Protein AF-A0A915YHQ6-F1 (afdb_monomer)

Solvent-accessible surface area (backbone atoms only — not comparable to full-atom values): 16033 Å² total; per-residue (Å²): 130,88,78,79,66,68,77,63,93,75,60,50,72,67,58,51,57,59,44,41,60,53,47,46,66,70,40,50,55,51,47,54,51,52,52,53,50,41,55,52,29,48,51,43,19,27,71,27,42,94,54,55,72,66,53,37,52,51,30,32,51,55,34,8,55,40,40,34,24,29,47,32,51,22,56,42,17,57,63,47,23,36,26,73,47,63,64,59,11,52,53,50,12,44,56,26,15,49,76,55,55,40,32,44,58,51,51,36,36,47,49,55,38,25,67,72,27,59,55,33,78,29,61,8,58,87,49,18,57,42,59,35,60,52,84,60,54,74,73,34,48,70,47,33,56,46,41,43,56,6,50,60,62,49,50,52,35,48,47,52,27,52,43,22,40,67,52,44,52,66,70,52,31,62,51,51,41,60,67,59,54,82,83,51,38,65,57,21,17,52,45,12,38,54,43,49,52,56,50,50,51,49,48,51,38,20,76,76,75,39,59,36,46,49,32,42,57,55,19,49,43,48,7,29,20,53,36,39,53,65,55,51,64,40,45,66,89,47,52,67,56,84,56,62,40,52,28,26,34,36,42,55,67,54,73,65,53,32,60,50,33,46,35,48,47,42,34,23,52,36,66,44,41,64,63,41,19,48,91,36,35,68,60,47,48,63,61,48,49,84,68,57,66,50,84,57,77,32,68,69,61,52,54,50,49,50,50,46,44,38,72,73,46,77,84,124

Structure (mmCIF, N/CA/C/O backbone):
data_AF-A0A915YHQ6-F1
#
_entry.id   AF-A0A915YHQ6-F1
#
loop_
_atom_site.group_PDB
_atom_site.id
_atom_site.type_symbol
_atom_site.label_atom_id
_atom_site.label_alt_id
_atom_site.label_comp_id
_atom_site.label_asym_id
_atom_site.label_entity_id
_atom_site.label_seq_id
_atom_site.pdbx_PDB_ins_code
_atom_site.Cartn_x
_atom_site.Cartn_y
_atom_site.Cartn_z
_atom_site.occupancy
_atom_site.B_iso_or_equiv
_atom_site.auth_seq_id
_atom_site.auth_comp_id
_atom_site.auth_asym_id
_atom_site.auth_atom_id
_atom_site.pdbx_PDB_model_num
ATOM 1 N N . MET A 1 1 ? -10.842 -16.330 20.990 1.00 37.00 1 MET A N 1
ATOM 2 C CA . MET A 1 1 ? -10.434 -15.083 21.662 1.00 37.00 1 MET A CA 1
ATOM 3 C C . MET A 1 1 ? -11.304 -13.988 21.097 1.00 37.00 1 MET A C 1
ATOM 5 O O . MET A 1 1 ? -11.252 -13.767 19.893 1.00 37.00 1 MET A O 1
ATOM 9 N N . ASP A 1 2 ? -12.152 -13.400 21.933 1.00 33.44 2 ASP A N 1
ATOM 10 C CA . ASP A 1 2 ? -12.992 -12.266 21.561 1.00 33.44 2 ASP A CA 1
ATOM 11 C C . ASP A 1 2 ? -12.091 -11.070 21.250 1.00 33.44 2 ASP A C 1
ATOM 13 O O . ASP A 1 2 ? -11.599 -10.390 22.148 1.00 33.44 2 ASP A O 1
ATOM 17 N N . THR A 1 3 ? -11.813 -10.834 19.968 1.00 52.09 3 THR A N 1
ATOM 18 C CA . THR A 1 3 ? -11.217 -9.573 19.527 1.00 52.09 3 THR A CA 1
ATOM 19 C C . THR A 1 3 ? -12.28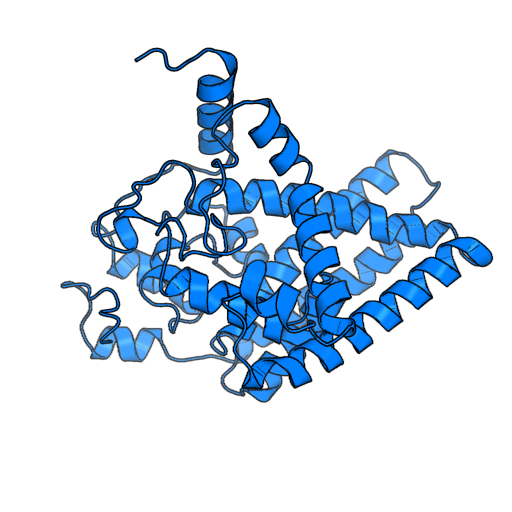0 -8.503 19.721 1.00 52.09 3 THR A C 1
ATOM 21 O O . THR A 1 3 ? -13.158 -8.328 18.873 1.00 52.09 3 THR A O 1
ATOM 24 N N . ASN A 1 4 ? -12.258 -7.843 20.876 1.00 59.12 4 ASN A N 1
ATOM 25 C CA . ASN A 1 4 ? -13.130 -6.713 21.149 1.00 59.12 4 ASN A CA 1
ATOM 26 C C . ASN A 1 4 ? -12.707 -5.553 20.243 1.00 59.12 4 ASN A C 1
ATOM 28 O O . ASN A 1 4 ? -11.841 -4.758 20.596 1.00 59.12 4 ASN A O 1
ATOM 32 N N . PHE A 1 5 ? -13.312 -5.486 19.055 1.00 74.38 5 PHE A N 1
ATOM 33 C CA . PHE A 1 5 ? -13.254 -4.304 18.204 1.00 74.38 5 PHE A CA 1
ATOM 34 C C . PHE A 1 5 ? -13.707 -3.077 18.994 1.00 74.38 5 PHE A C 1
ATOM 36 O O . PHE A 1 5 ? -14.521 -3.183 19.920 1.00 74.38 5 PHE A O 1
ATOM 43 N N . TYR A 1 6 ? -13.181 -1.916 18.612 1.00 88.69 6 TYR A N 1
ATOM 44 C CA . TYR A 1 6 ? -13.555 -0.655 19.228 1.00 88.69 6 TYR A CA 1
ATOM 45 C C . TYR A 1 6 ? -15.069 -0.442 19.153 1.00 88.69 6 TYR A C 1
ATOM 47 O O . TYR A 1 6 ? -15.697 -0.677 18.120 1.00 88.69 6 TYR A O 1
ATOM 55 N N . LYS A 1 7 ? -15.657 -0.013 20.270 1.00 91.25 7 LYS A N 1
ATOM 56 C CA . LYS A 1 7 ? -17.077 0.318 20.373 1.00 91.25 7 LYS A CA 1
ATOM 57 C C . LYS A 1 7 ? -17.189 1.764 20.818 1.00 91.25 7 LYS A C 1
ATOM 59 O O . LYS A 1 7 ? -16.935 2.074 21.979 1.00 91.25 7 LYS A O 1
ATOM 64 N N . SER A 1 8 ? -17.559 2.621 19.879 1.00 92.38 8 SER A N 1
ATOM 65 C CA . SER A 1 8 ? -17.840 4.026 20.149 1.00 92.38 8 SER A CA 1
ATOM 66 C C . SER A 1 8 ? -19.118 4.134 20.986 1.00 92.38 8 SER A C 1
ATOM 68 O O . SER A 1 8 ? -20.114 3.485 20.654 1.00 92.38 8 SER A O 1
ATOM 70 N N . PRO A 1 9 ? -19.130 4.956 22.047 1.00 91.44 9 PRO A N 1
ATOM 71 C CA . PRO A 1 9 ? -20.353 5.296 22.764 1.00 91.44 9 PRO A CA 1
ATOM 72 C C . PRO A 1 9 ? -21.273 6.241 21.969 1.00 91.44 9 PRO A C 1
ATOM 74 O O . PRO A 1 9 ? -22.440 6.377 22.329 1.00 91.44 9 PRO A O 1
ATOM 77 N N . GLN A 1 10 ? -20.778 6.895 20.910 1.00 89.19 10 GLN A N 1
ATOM 78 C CA . GLN A 1 10 ? -21.535 7.850 20.089 1.00 89.19 10 GLN A CA 1
ATOM 79 C C . GLN A 1 10 ? -22.240 7.192 18.894 1.00 89.19 10 GLN A C 1
ATOM 81 O O . GLN A 1 10 ? -23.205 7.744 18.363 1.00 89.19 10 GLN A O 1
ATOM 86 N N . LEU A 1 11 ? -21.790 6.008 18.470 1.00 93.19 11 LEU A N 1
ATOM 87 C CA . LEU A 1 11 ? -22.350 5.294 17.326 1.00 93.19 11 LEU A CA 1
ATOM 88 C C . LEU A 1 11 ? -23.406 4.272 17.744 1.00 93.19 11 LEU A C 1
ATOM 90 O O . LEU A 1 11 ? -23.116 3.237 18.342 1.00 93.19 11 LEU A O 1
ATOM 94 N N . THR A 1 12 ? -24.645 4.509 17.323 1.00 93.25 12 THR A N 1
ATOM 95 C CA . THR A 1 12 ? -25.703 3.499 17.412 1.00 93.25 12 THR A CA 1
ATOM 96 C C . THR A 1 12 ? -25.480 2.370 16.400 1.00 93.25 12 THR A C 1
ATOM 98 O O . THR A 1 12 ? -24.875 2.548 15.336 1.00 93.25 12 THR A O 1
ATOM 101 N N . HIS A 1 13 ? -26.053 1.197 16.682 1.00 90.31 13 HIS A N 1
ATOM 102 C CA . HIS A 1 13 ? -26.059 0.076 15.737 1.00 90.31 13 HIS A CA 1
ATOM 103 C C . HIS A 1 13 ? -26.687 0.438 14.379 1.00 90.31 13 HIS A C 1
ATOM 105 O O . HIS A 1 13 ? -26.231 -0.050 13.344 1.00 90.31 13 HIS A O 1
ATOM 111 N N . GLU A 1 14 ? -27.703 1.305 14.360 1.00 93.75 14 GLU A N 1
ATOM 112 C CA . GLU A 1 14 ? -28.363 1.751 13.129 1.00 93.75 14 GLU A CA 1
ATOM 113 C C . GLU A 1 14 ? -27.454 2.648 12.274 1.00 93.75 14 GLU A C 1
ATOM 115 O O . GLU A 1 14 ? -27.341 2.444 11.058 1.00 93.75 14 GLU A O 1
ATOM 120 N N . GLN A 1 15 ? -26.746 3.593 12.903 1.00 94.00 15 GLN A N 1
ATOM 121 C CA . GLN A 1 15 ? -25.754 4.428 12.219 1.00 94.00 15 GLN A CA 1
ATOM 122 C C . GLN A 1 15 ? -24.635 3.567 11.626 1.00 94.00 15 GLN A C 1
ATOM 124 O O . GLN A 1 15 ? -24.335 3.690 10.438 1.00 94.00 15 GLN A O 1
ATOM 129 N N . LEU A 1 16 ? -24.079 2.631 12.402 1.00 93.69 16 LEU A N 1
ATOM 130 C CA . LEU A 1 16 ? -23.019 1.739 11.925 1.00 93.69 16 LEU A CA 1
ATOM 131 C C . LEU A 1 16 ? -23.496 0.824 10.780 1.00 93.69 16 LEU A C 1
ATOM 133 O O . LEU A 1 16 ? -22.797 0.643 9.780 1.00 93.69 16 LEU A O 1
ATOM 137 N N . SER A 1 17 ? -24.717 0.292 10.873 1.00 93.88 17 SER A N 1
ATOM 138 C CA . SER A 1 17 ? -25.351 -0.481 9.794 1.00 93.88 17 SER A CA 1
ATOM 139 C C . SER A 1 17 ? -25.492 0.341 8.508 1.00 93.88 17 SER A C 1
ATOM 141 O O . SER A 1 17 ? -25.293 -0.162 7.403 1.00 93.88 17 SER A O 1
ATOM 143 N N . THR A 1 18 ? -25.779 1.639 8.626 1.00 96.25 18 THR A N 1
ATOM 144 C CA . THR A 1 18 ? -25.839 2.541 7.471 1.00 96.25 18 THR A CA 1
ATOM 145 C C . THR A 1 18 ? -24.456 2.825 6.886 1.00 96.25 18 THR A C 1
ATOM 147 O O . THR A 1 18 ? -24.303 2.762 5.664 1.00 96.25 18 THR A O 1
ATOM 150 N N . LEU A 1 19 ? -23.453 3.079 7.730 1.00 96.75 19 LEU A N 1
ATOM 151 C CA . LEU A 1 19 ? -22.079 3.370 7.307 1.00 96.75 19 LEU A CA 1
ATOM 152 C C . LEU A 1 19 ? -21.421 2.185 6.590 1.00 96.75 19 LEU A C 1
ATOM 154 O O . LEU A 1 19 ? -20.689 2.386 5.629 1.00 96.75 19 LEU A O 1
ATOM 158 N N . THR A 1 20 ? -21.740 0.950 6.977 1.00 96.25 20 THR A N 1
ATOM 159 C CA . THR A 1 20 ? -21.189 -0.277 6.364 1.00 96.25 20 THR A CA 1
ATOM 160 C C . THR A 1 20 ? -21.824 -0.651 5.012 1.00 96.25 20 THR A C 1
ATOM 162 O O . THR A 1 20 ? -21.414 -1.623 4.367 1.00 96.25 20 THR A O 1
ATOM 165 N N . LYS A 1 21 ? -22.808 0.117 4.515 1.00 95.50 21 LYS A N 1
ATOM 166 C CA . LYS A 1 21 ? -23.453 -0.141 3.213 1.00 95.50 21 LYS A CA 1
ATOM 167 C C . LYS A 1 21 ? -22.500 0.125 2.045 1.00 95.50 21 LYS A C 1
ATOM 169 O O . LYS A 1 21 ? -22.253 1.267 1.661 1.00 95.50 21 LYS A O 1
ATOM 174 N N . LYS A 1 22 ? -22.075 -0.953 1.385 1.00 94.94 22 LYS A N 1
ATOM 175 C CA . LYS A 1 22 ? -21.203 -0.927 0.197 1.00 94.94 22 LYS A CA 1
ATOM 176 C C . LYS A 1 22 ? -21.915 -0.360 -1.035 1.00 94.94 22 LYS A C 1
ATOM 178 O O . LYS A 1 22 ? -23.079 -0.687 -1.303 1.00 94.94 22 LYS A O 1
ATOM 183 N N . ARG A 1 23 ? -21.205 0.427 -1.849 1.00 92.56 23 ARG A N 1
ATOM 184 C CA . ARG A 1 23 ? -21.702 0.985 -3.121 1.00 92.56 23 ARG A CA 1
ATOM 185 C C . ARG A 1 23 ? -20.713 0.712 -4.254 1.00 92.56 23 ARG A C 1
ATOM 187 O O . ARG A 1 23 ? -19.562 1.109 -4.173 1.00 92.56 23 ARG A O 1
ATOM 194 N N . ASN A 1 24 ? -21.187 0.111 -5.349 1.00 93.31 24 ASN A N 1
ATOM 195 C CA . ASN A 1 24 ? -20.324 -0.217 -6.492 1.00 93.31 24 ASN A CA 1
ATOM 196 C C . ASN A 1 24 ? -19.837 1.028 -7.245 1.00 93.31 24 ASN A C 1
ATOM 198 O O . ASN A 1 24 ? -18.679 1.075 -7.636 1.00 93.31 24 ASN A O 1
ATOM 202 N N . ASN A 1 25 ? -20.700 2.028 -7.456 1.00 94.12 25 ASN A N 1
ATOM 203 C CA . ASN A 1 25 ? -20.398 3.136 -8.372 1.00 94.12 25 ASN A CA 1
ATOM 204 C C . ASN A 1 25 ? -19.159 3.955 -7.958 1.00 94.12 25 ASN A C 1
ATOM 206 O O . ASN A 1 25 ? -18.313 4.179 -8.824 1.00 94.12 25 ASN A O 1
ATOM 210 N N . PRO A 1 26 ? -18.987 4.363 -6.678 1.00 94.12 26 PRO A N 1
ATOM 211 C CA . PRO A 1 26 ? -17.786 5.087 -6.262 1.00 94.12 26 PRO A CA 1
ATOM 212 C C . PRO A 1 26 ? -16.502 4.286 -6.496 1.00 94.12 26 PRO A C 1
ATOM 214 O O . PRO A 1 26 ? -15.525 4.841 -6.993 1.00 94.12 26 PRO A O 1
ATOM 217 N N . ALA A 1 27 ? -16.511 2.990 -6.166 1.00 95.06 27 ALA A N 1
ATOM 218 C CA . ALA A 1 27 ? -15.353 2.120 -6.338 1.00 95.06 27 ALA A CA 1
ATOM 219 C C . ALA A 1 27 ? -15.050 1.863 -7.819 1.00 95.06 27 ALA A C 1
ATOM 221 O O . ALA A 1 27 ? -13.906 1.986 -8.239 1.00 95.06 27 ALA A O 1
ATOM 222 N N . LEU A 1 28 ? -16.074 1.572 -8.626 1.00 95.88 28 LEU A N 1
ATOM 223 C CA . LEU A 1 28 ? -15.919 1.269 -10.048 1.00 95.88 28 LEU A CA 1
ATOM 224 C C . LEU A 1 28 ? -15.345 2.460 -10.816 1.00 95.88 28 LEU A C 1
ATOM 226 O O . LEU A 1 28 ? -14.382 2.301 -11.558 1.00 95.88 28 LEU A O 1
ATOM 230 N N . PHE A 1 29 ? -15.900 3.656 -10.604 1.00 95.62 29 PHE A N 1
ATOM 231 C CA . PHE A 1 29 ? -15.430 4.871 -11.267 1.00 95.62 29 PHE A CA 1
ATOM 232 C C . PHE A 1 29 ? -13.979 5.195 -10.894 1.00 95.62 29 PHE A C 1
ATOM 234 O O . PHE A 1 29 ? -13.154 5.426 -11.778 1.00 95.62 29 PHE A O 1
ATOM 241 N N . ARG A 1 30 ? -13.644 5.154 -9.593 1.00 96.00 30 ARG A N 1
ATOM 242 C CA . ARG A 1 30 ? -12.269 5.396 -9.129 1.00 96.00 30 ARG A CA 1
ATOM 243 C C . ARG A 1 30 ? -11.300 4.352 -9.668 1.00 96.00 30 ARG A C 1
ATOM 245 O O . ARG A 1 30 ? -10.241 4.731 -10.149 1.00 96.00 30 ARG A O 1
ATOM 252 N N . PHE A 1 31 ? -11.667 3.071 -9.631 1.00 97.69 31 PHE A N 1
ATOM 253 C CA . PHE A 1 31 ? -10.830 1.984 -10.131 1.00 97.69 31 PHE A CA 1
ATOM 254 C C . PHE A 1 31 ? -10.570 2.102 -11.636 1.00 97.69 31 PHE A C 1
ATOM 256 O O . PHE A 1 31 ? -9.414 2.059 -12.043 1.00 97.69 31 PHE A O 1
ATOM 263 N N . ILE A 1 32 ? -11.605 2.302 -12.462 1.00 97.88 32 ILE A N 1
ATOM 264 C CA . ILE A 1 32 ? -11.444 2.404 -13.922 1.00 97.88 32 ILE A CA 1
ATOM 265 C C . ILE A 1 32 ? -10.540 3.582 -14.286 1.00 97.88 32 ILE A C 1
ATOM 267 O O . ILE A 1 32 ? -9.629 3.418 -15.097 1.00 97.88 32 ILE A O 1
ATOM 271 N N . ILE A 1 33 ? -10.756 4.753 -13.680 1.00 98.19 33 ILE A N 1
ATOM 272 C CA . ILE A 1 33 ? -9.925 5.934 -13.943 1.00 98.19 33 ILE A CA 1
ATOM 273 C C . ILE A 1 33 ? -8.492 5.692 -13.487 1.00 98.19 33 ILE A C 1
ATOM 275 O O . ILE A 1 33 ? -7.572 5.886 -14.275 1.00 98.19 33 ILE A O 1
ATOM 279 N N . LEU A 1 34 ? -8.301 5.234 -12.248 1.00 98.38 34 LEU A N 1
ATOM 280 C CA . LEU A 1 34 ? -6.980 4.943 -11.699 1.00 98.38 34 LEU A CA 1
ATOM 281 C C . LEU A 1 34 ? -6.220 3.955 -12.583 1.00 98.38 34 LEU A C 1
ATOM 283 O O . LEU A 1 34 ? -5.087 4.226 -12.966 1.00 98.38 34 LEU A O 1
ATOM 287 N N . TYR A 1 35 ? -6.842 2.832 -12.934 1.00 98.38 35 TYR A N 1
ATOM 288 C CA . TYR A 1 35 ? -6.174 1.785 -13.693 1.00 98.38 35 TYR A CA 1
ATOM 289 C C . TYR A 1 35 ? -5.882 2.225 -15.132 1.00 98.38 35 TYR A C 1
ATOM 291 O O . TYR A 1 35 ? -4.799 1.961 -15.645 1.00 98.38 35 TYR A O 1
ATOM 299 N N . SER A 1 36 ? -6.791 2.974 -15.764 1.00 98.56 36 SER A N 1
ATOM 300 C CA . SER A 1 36 ? -6.559 3.538 -17.103 1.00 98.56 36 SER A CA 1
ATOM 301 C C . SER A 1 36 ? -5.417 4.557 -17.100 1.00 98.56 36 SER A C 1
ATOM 303 O O . SER A 1 36 ? -4.549 4.515 -17.970 1.00 98.56 36 SER A O 1
ATOM 305 N N . LEU A 1 37 ? -5.382 5.446 -16.100 1.00 98.62 37 LEU A N 1
ATOM 306 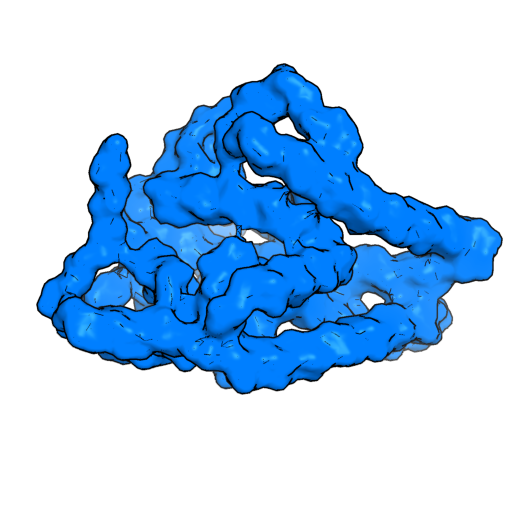C CA . LEU A 1 37 ? -4.291 6.403 -15.922 1.00 98.62 37 LEU A CA 1
ATOM 307 C C . LEU A 1 37 ? -2.973 5.698 -15.619 1.00 98.62 37 LEU A C 1
ATOM 309 O O . LEU A 1 37 ? -1.946 6.113 -16.141 1.00 98.62 37 LEU A O 1
ATOM 313 N N . PHE A 1 38 ? -2.995 4.630 -14.819 1.00 98.75 38 PHE A N 1
ATOM 314 C CA . PHE A 1 38 ? -1.818 3.813 -14.542 1.00 98.75 38 PHE A CA 1
ATOM 315 C C . PHE A 1 38 ? -1.252 3.220 -15.831 1.00 98.75 38 PHE A C 1
ATOM 317 O O . PHE A 1 38 ? -0.076 3.430 -16.101 1.00 98.75 38 PHE A O 1
ATOM 324 N N . LEU A 1 39 ? -2.077 2.576 -16.662 1.00 98.62 39 LEU A N 1
ATOM 325 C CA . LEU A 1 39 ? -1.627 2.013 -17.939 1.00 98.62 39 LEU A CA 1
ATOM 326 C C . LEU A 1 39 ? -1.065 3.095 -18.875 1.00 98.62 39 LEU A C 1
ATOM 328 O O . LEU A 1 39 ? 0.001 2.913 -19.464 1.00 98.62 39 LEU A O 1
ATOM 332 N N . ALA A 1 40 ? -1.736 4.246 -18.976 1.00 98.69 40 ALA A N 1
ATOM 333 C CA . ALA A 1 40 ? -1.249 5.373 -19.771 1.00 98.69 40 ALA A CA 1
ATOM 334 C C . ALA A 1 40 ? 0.081 5.929 -19.230 1.00 98.69 40 ALA A C 1
ATOM 336 O O . ALA A 1 40 ? 1.002 6.201 -19.999 1.00 98.69 40 ALA A O 1
ATOM 337 N N . ALA A 1 41 ? 0.215 6.051 -17.909 1.00 98.69 41 ALA A N 1
ATOM 338 C CA . ALA A 1 41 ? 1.437 6.502 -17.260 1.00 98.69 41 ALA A CA 1
ATOM 339 C C . ALA A 1 41 ? 2.570 5.473 -17.382 1.00 98.69 41 ALA A C 1
ATOM 341 O O . ALA A 1 41 ? 3.713 5.887 -17.545 1.00 98.69 41 ALA A O 1
ATOM 342 N N . SER A 1 42 ? 2.277 4.163 -17.380 1.00 98.62 42 SER A N 1
ATOM 343 C CA . SER A 1 42 ? 3.253 3.102 -17.677 1.00 98.62 42 SER A CA 1
ATOM 344 C C . SER A 1 42 ? 3.865 3.304 -19.059 1.00 98.62 42 SER A C 1
ATOM 346 O O . SER A 1 42 ? 5.082 3.267 -19.209 1.00 98.62 42 SER A O 1
ATOM 348 N N . VAL A 1 43 ? 3.033 3.574 -20.069 1.00 98.38 43 VAL A N 1
ATOM 349 C CA . VAL A 1 43 ? 3.519 3.914 -21.413 1.00 98.38 43 VAL A CA 1
ATOM 350 C C . VAL A 1 43 ? 4.301 5.231 -21.378 1.00 98.38 43 VAL A C 1
ATOM 352 O O . VAL A 1 43 ? 5.378 5.314 -21.958 1.00 98.38 43 VAL A O 1
ATOM 355 N N . GLY A 1 44 ? 3.815 6.237 -20.648 1.00 98.44 44 GLY A N 1
ATOM 356 C CA . GLY A 1 44 ? 4.475 7.536 -20.497 1.00 98.44 44 GLY A CA 1
ATOM 357 C C . GLY A 1 44 ? 5.901 7.449 -19.943 1.00 98.44 44 GLY A C 1
ATOM 358 O O . GLY A 1 44 ? 6.817 8.032 -20.525 1.00 98.44 44 GLY A O 1
ATOM 359 N N . VAL A 1 45 ? 6.123 6.690 -18.864 1.00 98.62 45 VAL A N 1
ATOM 360 C CA . VAL A 1 45 ? 7.468 6.523 -18.285 1.00 98.62 45 VAL A CA 1
ATOM 361 C C . VAL A 1 45 ? 8.412 5.769 -19.218 1.00 98.62 45 VAL A C 1
ATOM 363 O O . VAL A 1 45 ? 9.590 6.106 -19.265 1.00 98.62 45 VAL A O 1
ATOM 366 N N . ILE A 1 46 ? 7.900 4.822 -20.013 1.00 98.19 46 ILE A N 1
ATOM 367 C CA . ILE A 1 46 ? 8.682 4.108 -21.032 1.00 98.19 46 ILE A CA 1
ATOM 368 C C . ILE A 1 46 ? 9.043 5.047 -22.192 1.00 98.19 46 ILE A C 1
ATOM 370 O O . ILE A 1 46 ? 10.200 5.123 -22.590 1.00 98.19 46 ILE A O 1
ATOM 374 N N . LEU A 1 47 ? 8.083 5.802 -22.732 1.00 97.75 47 LEU A N 1
ATOM 375 C CA . LEU A 1 47 ? 8.325 6.701 -23.868 1.00 97.75 47 LEU A CA 1
ATOM 376 C C . LEU A 1 47 ? 9.228 7.885 -23.512 1.00 97.75 47 LEU A C 1
ATOM 378 O O . LEU A 1 47 ? 9.999 8.344 -24.348 1.00 97.75 47 LEU A O 1
ATOM 382 N N . SER A 1 48 ? 9.141 8.380 -22.278 1.00 97.69 48 SER A N 1
ATOM 383 C CA . SER A 1 48 ? 9.997 9.469 -21.793 1.00 97.69 48 SER A CA 1
ATOM 384 C C . SER A 1 48 ? 11.425 9.028 -21.454 1.00 97.69 48 SER A C 1
ATOM 386 O O . SER A 1 48 ? 12.287 9.883 -21.241 1.00 97.69 48 SER A O 1
ATOM 388 N N . TRP A 1 49 ? 11.685 7.718 -21.368 1.00 96.81 49 TRP A N 1
ATOM 389 C CA . TRP A 1 49 ? 12.977 7.194 -20.940 1.00 96.81 49 TRP A CA 1
ATOM 390 C C . TRP A 1 49 ? 14.073 7.552 -21.949 1.00 96.81 49 TRP A C 1
ATOM 392 O O . TRP A 1 49 ? 13.948 7.274 -23.139 1.00 96.81 49 TRP A O 1
ATOM 402 N N . GLY A 1 50 ? 15.141 8.202 -21.476 1.00 93.06 50 GLY A N 1
ATOM 403 C CA . GLY A 1 50 ? 16.188 8.773 -22.337 1.00 93.06 50 GLY A CA 1
ATOM 404 C C . GLY A 1 50 ? 15.834 10.127 -22.972 1.00 93.06 50 GLY A C 1
ATOM 405 O O . GLY A 1 50 ? 16.632 10.667 -23.734 1.00 93.06 50 GLY A O 1
ATOM 406 N N . GLY A 1 51 ? 14.659 10.685 -22.662 1.00 94.69 51 GLY A N 1
ATOM 407 C CA . GLY A 1 51 ? 14.242 12.027 -23.064 1.00 94.69 51 GLY A CA 1
ATOM 408 C C . GLY A 1 51 ? 14.820 13.139 -22.180 1.00 94.69 51 GLY A C 1
ATOM 409 O O . GLY A 1 51 ? 15.811 12.963 -21.471 1.00 94.69 51 GLY A O 1
ATOM 410 N N . SER A 1 52 ? 14.188 14.317 -22.204 1.00 97.00 52 SER A N 1
ATOM 411 C CA . SER A 1 52 ? 14.612 15.440 -21.360 1.00 97.00 52 SER A CA 1
ATOM 412 C C . SER A 1 52 ? 14.398 15.144 -19.872 1.00 97.00 52 SER A C 1
ATOM 414 O O . SER A 1 52 ? 13.439 14.470 -19.485 1.00 97.00 52 SER A O 1
ATOM 416 N N . TRP A 1 53 ? 15.254 15.710 -19.016 1.00 96.62 53 TRP A N 1
ATOM 417 C CA . TRP A 1 53 ? 15.154 15.534 -17.562 1.00 96.62 53 TRP A CA 1
ATOM 418 C C . TRP A 1 53 ? 13.773 15.939 -17.019 1.00 96.62 53 TRP A C 1
ATOM 420 O O . TRP A 1 53 ? 13.248 15.287 -16.119 1.00 96.62 53 TRP A O 1
ATOM 430 N N . LEU A 1 54 ? 13.154 16.974 -17.600 1.00 97.44 54 LEU A N 1
ATOM 431 C CA . LEU A 1 54 ? 11.836 17.456 -17.194 1.00 97.44 54 LEU A CA 1
ATOM 432 C C . LEU A 1 54 ? 10.723 16.469 -17.578 1.00 97.44 54 LEU A C 1
ATOM 434 O O . LEU A 1 54 ? 9.820 16.229 -16.779 1.00 97.44 54 LEU A O 1
ATOM 438 N N . ALA A 1 55 ? 10.798 15.859 -18.767 1.00 97.19 55 ALA A N 1
ATOM 439 C CA . ALA A 1 55 ? 9.837 14.840 -19.194 1.00 97.19 55 ALA A CA 1
ATOM 440 C C . ALA A 1 55 ? 9.914 13.584 -18.310 1.00 97.19 55 ALA A C 1
ATOM 442 O O . ALA A 1 55 ? 8.881 13.034 -17.919 1.00 97.19 55 ALA A O 1
ATOM 443 N N . ILE A 1 56 ? 11.130 13.168 -17.943 1.00 97.69 56 ILE A N 1
ATOM 444 C CA . ILE A 1 56 ? 11.350 12.071 -16.995 1.00 97.69 56 ILE A CA 1
ATOM 445 C C . ILE A 1 56 ? 10.778 12.452 -15.624 1.00 97.69 56 ILE A C 1
ATOM 447 O O . ILE A 1 56 ? 9.974 11.709 -15.079 1.00 97.69 56 ILE A O 1
ATOM 451 N N . LEU A 1 57 ? 11.103 13.629 -15.082 1.00 97.62 57 LEU A N 1
ATOM 452 C CA . LEU A 1 57 ? 10.618 14.048 -13.763 1.00 97.62 57 LEU A CA 1
ATOM 453 C C . LEU A 1 57 ? 9.083 14.047 -13.666 1.00 97.62 57 LEU A C 1
ATOM 455 O O . LEU A 1 57 ? 8.528 13.507 -12.706 1.00 97.62 57 LEU A O 1
ATOM 459 N N . ILE A 1 58 ? 8.402 14.632 -14.657 1.00 98.19 58 ILE A N 1
ATOM 460 C CA . ILE A 1 58 ? 6.935 14.728 -14.688 1.00 98.19 58 ILE A CA 1
ATOM 461 C C . ILE A 1 58 ? 6.305 13.339 -14.813 1.00 98.19 58 ILE A C 1
ATOM 463 O O . ILE A 1 58 ? 5.413 13.002 -14.032 1.00 98.19 58 ILE A O 1
ATOM 467 N N . SER A 1 59 ? 6.768 12.524 -15.766 1.00 98.38 59 SER A N 1
ATOM 468 C CA . SER A 1 59 ? 6.210 11.184 -15.985 1.00 98.38 59 SER A CA 1
ATOM 469 C C . SER A 1 59 ? 6.426 10.270 -14.778 1.00 98.38 59 SER A C 1
ATOM 471 O O . SER A 1 59 ? 5.484 9.607 -14.350 1.00 98.38 59 SER A O 1
ATOM 473 N N . GLN A 1 60 ? 7.621 10.285 -14.180 1.00 98.50 60 GLN A N 1
ATOM 474 C CA . GLN A 1 60 ? 7.978 9.464 -13.022 1.00 98.50 60 GLN A CA 1
ATOM 475 C C . GLN A 1 60 ? 7.203 9.876 -11.770 1.00 98.50 60 GLN A C 1
ATOM 477 O O . GLN A 1 60 ? 6.706 9.019 -11.043 1.00 98.50 60 GLN A O 1
ATOM 482 N N . SER A 1 61 ? 7.033 11.182 -11.545 1.00 98.31 61 SER A N 1
ATOM 483 C CA . SER A 1 61 ? 6.243 11.694 -10.420 1.00 98.31 61 SER A CA 1
ATOM 484 C C . SER A 1 61 ? 4.764 11.337 -10.579 1.00 98.31 61 SER A C 1
ATOM 486 O O . SER A 1 61 ? 4.148 10.820 -9.649 1.00 98.31 61 SER A O 1
ATOM 488 N N . PHE A 1 62 ? 4.190 11.535 -11.770 1.00 98.56 62 PHE A N 1
ATOM 489 C CA . PHE A 1 62 ? 2.799 11.167 -12.028 1.00 98.56 62 PHE A CA 1
ATOM 490 C C . PHE A 1 62 ? 2.572 9.654 -11.895 1.00 98.56 62 PHE A C 1
ATOM 492 O O . PHE A 1 62 ? 1.638 9.227 -11.217 1.00 98.56 62 PHE A O 1
ATOM 499 N N . PHE A 1 63 ? 3.458 8.837 -12.469 1.00 98.81 63 PHE A N 1
ATOM 500 C CA . PHE A 1 63 ? 3.411 7.383 -12.337 1.00 98.81 63 PHE A CA 1
ATOM 501 C C . PHE A 1 63 ? 3.548 6.932 -10.878 1.00 98.81 63 PHE A C 1
ATOM 503 O O . PHE A 1 63 ? 2.735 6.141 -10.405 1.00 98.81 63 PHE A O 1
ATOM 510 N N . GLY A 1 64 ? 4.512 7.483 -10.135 1.00 98.31 64 GLY A N 1
ATOM 511 C CA . GLY A 1 64 ? 4.723 7.168 -8.724 1.00 98.31 64 GLY A CA 1
ATOM 512 C C . GLY A 1 64 ? 3.491 7.454 -7.861 1.00 98.31 64 GLY A C 1
ATOM 513 O O . GLY A 1 64 ? 3.128 6.641 -7.015 1.00 98.31 64 GLY A O 1
ATOM 514 N N . MET A 1 65 ? 2.783 8.561 -8.108 1.00 97.94 65 MET A N 1
ATOM 515 C CA . MET A 1 65 ? 1.530 8.866 -7.402 1.00 97.94 65 MET A CA 1
ATOM 516 C C . MET A 1 65 ? 0.444 7.815 -7.669 1.00 97.94 65 MET A C 1
ATOM 518 O O . MET A 1 65 ? -0.306 7.445 -6.763 1.00 97.94 65 MET A O 1
ATOM 522 N N . LEU A 1 66 ? 0.364 7.312 -8.904 1.00 98.56 66 LEU A N 1
ATOM 523 C CA . LEU A 1 66 ? -0.581 6.256 -9.267 1.00 98.56 66 LEU A CA 1
ATOM 524 C C . LEU A 1 66 ? -0.208 4.922 -8.614 1.00 98.56 66 LEU A C 1
ATOM 526 O O . LEU A 1 66 ? -1.108 4.225 -8.162 1.00 98.56 66 LEU A O 1
ATOM 530 N N . ILE A 1 67 ? 1.083 4.601 -8.469 1.00 98.31 67 ILE A N 1
ATOM 531 C CA . ILE A 1 67 ? 1.553 3.428 -7.709 1.00 98.31 67 ILE A CA 1
ATOM 532 C C . ILE A 1 67 ? 1.062 3.475 -6.250 1.00 98.31 67 ILE A C 1
ATOM 534 O O . ILE A 1 67 ? 0.534 2.475 -5.763 1.00 98.31 67 ILE A O 1
ATOM 538 N N . CYS A 1 68 ? 1.126 4.627 -5.568 1.00 96.19 68 CYS A N 1
ATOM 539 C CA . CYS A 1 68 ? 0.536 4.773 -4.225 1.00 96.19 68 CYS A CA 1
ATOM 540 C C . CYS A 1 68 ? -0.980 4.554 -4.228 1.00 96.19 68 CYS A C 1
ATOM 542 O O . CYS A 1 68 ? -1.529 3.890 -3.350 1.00 96.19 68 CYS A O 1
ATOM 544 N N . SER A 1 69 ? -1.665 5.103 -5.231 1.00 97.88 69 SER A N 1
ATOM 545 C CA . SER A 1 69 ? -3.115 4.965 -5.367 1.00 97.88 69 SER A CA 1
ATOM 546 C C . SER A 1 69 ? -3.542 3.521 -5.658 1.00 97.88 69 SER A C 1
ATOM 548 O O . SER A 1 69 ? -4.573 3.074 -5.150 1.00 97.88 69 SER A O 1
ATOM 550 N N . LEU A 1 70 ? -2.742 2.759 -6.418 1.00 98.50 70 LEU A N 1
ATOM 551 C CA . LEU A 1 70 ? -2.953 1.324 -6.628 1.00 98.50 70 LEU A CA 1
ATOM 552 C C . LEU A 1 70 ? -2.897 0.563 -5.304 1.00 98.50 70 LEU A C 1
ATOM 554 O O . LEU A 1 70 ? -3.765 -0.278 -5.077 1.00 98.50 70 LEU A O 1
ATOM 558 N N . PHE A 1 71 ? -1.943 0.883 -4.423 1.00 97.81 71 PHE A N 1
ATOM 559 C CA . PHE A 1 71 ? -1.899 0.302 -3.081 1.00 97.81 71 PHE A CA 1
ATOM 560 C C . PHE A 1 71 ? -3.157 0.641 -2.276 1.00 97.81 71 PHE A C 1
ATOM 562 O O . PHE A 1 71 ? -3.789 -0.271 -1.755 1.00 97.81 71 PHE A O 1
ATOM 569 N N . ALA A 1 72 ? -3.580 1.908 -2.238 1.00 97.62 72 ALA A N 1
ATOM 570 C CA . ALA A 1 72 ? -4.793 2.309 -1.519 1.00 97.62 72 ALA A CA 1
ATOM 571 C C . ALA A 1 72 ? -6.057 1.597 -2.045 1.00 97.62 72 ALA A C 1
ATOM 573 O O . ALA A 1 72 ? -6.908 1.151 -1.276 1.00 97.62 72 ALA A O 1
ATOM 574 N N . CYS A 1 73 ? -6.165 1.427 -3.366 1.00 98.38 73 CYS A N 1
ATOM 575 C CA . CYS A 1 73 ? -7.239 0.648 -3.978 1.00 98.38 73 CYS A CA 1
ATOM 576 C C . CYS A 1 73 ? -7.147 -0.841 -3.610 1.00 98.38 73 CYS A C 1
ATOM 578 O O . CYS A 1 73 ? -8.158 -1.468 -3.282 1.00 98.38 73 CYS A O 1
ATOM 580 N N . GLN A 1 74 ? -5.941 -1.417 -3.646 1.00 98.50 74 GLN A N 1
ATOM 581 C CA . GLN A 1 74 ? -5.714 -2.809 -3.269 1.00 98.50 74 GLN A CA 1
ATOM 582 C C . GLN A 1 74 ? -6.097 -3.051 -1.807 1.00 98.50 74 GLN A C 1
ATOM 584 O O . GLN A 1 74 ? -6.812 -4.000 -1.515 1.00 98.50 74 GLN A O 1
ATOM 589 N N . HIS A 1 75 ? -5.672 -2.163 -0.914 1.00 97.94 75 HIS A N 1
ATOM 590 C CA . HIS A 1 75 ? -5.979 -2.170 0.509 1.00 97.94 75 HIS A CA 1
ATOM 591 C C . HIS A 1 75 ? -7.495 -2.227 0.763 1.00 97.94 75 HIS A C 1
ATOM 593 O O . HIS A 1 75 ? -8.000 -3.157 1.387 1.00 97.94 75 HIS A O 1
ATOM 599 N N . GLU A 1 76 ? -8.260 -1.310 0.172 1.00 97.56 76 GLU A N 1
ATOM 600 C CA . GLU A 1 76 ? -9.721 -1.286 0.314 1.00 97.56 76 GLU A CA 1
ATOM 601 C C . GLU A 1 76 ? -10.403 -2.537 -0.281 1.00 97.56 76 GLU A C 1
ATOM 603 O O . GLU A 1 76 ? -11.407 -3.048 0.223 1.00 97.56 76 GLU A O 1
ATOM 608 N N . THR A 1 77 ? -9.869 -3.066 -1.381 1.00 98.25 77 THR A N 1
ATOM 609 C CA . THR A 1 77 ? -10.458 -4.231 -2.054 1.00 98.25 77 THR A CA 1
ATOM 610 C C . THR A 1 77 ? -10.117 -5.546 -1.357 1.00 98.25 77 THR A C 1
ATOM 612 O O . THR A 1 77 ? -10.968 -6.439 -1.332 1.00 98.25 77 THR A O 1
ATOM 615 N N . VAL A 1 78 ? -8.960 -5.671 -0.692 1.00 98.12 78 VAL A N 1
ATOM 616 C CA . VAL A 1 78 ? -8.668 -6.851 0.140 1.00 98.12 78 VAL A CA 1
ATOM 617 C C . VAL A 1 78 ? -9.552 -6.920 1.379 1.00 98.12 78 VAL A C 1
ATOM 619 O O . VAL A 1 78 ? -9.797 -8.027 1.849 1.00 98.12 78 VAL A O 1
ATOM 622 N N . HIS A 1 79 ? -10.124 -5.810 1.854 1.00 97.44 79 HIS A N 1
ATOM 623 C CA . HIS A 1 79 ? -11.170 -5.803 2.891 1.00 97.44 79 HIS A CA 1
ATOM 624 C C . HIS A 1 79 ? -12.539 -6.286 2.393 1.00 97.44 79 HIS A C 1
ATOM 626 O O . HIS A 1 79 ? -13.420 -6.621 3.186 1.00 97.44 79 HIS A O 1
ATOM 632 N N . ASN A 1 80 ? -12.723 -6.416 1.076 1.00 97.25 80 ASN A N 1
ATOM 633 C CA . ASN A 1 80 ? -14.011 -6.661 0.422 1.00 97.25 80 ASN A CA 1
ATOM 634 C C . ASN A 1 80 ? -15.072 -5.587 0.723 1.00 97.25 80 ASN A C 1
ATOM 636 O O . ASN A 1 80 ? -16.271 -5.888 0.723 1.00 97.25 80 ASN A O 1
ATOM 640 N N . THR A 1 81 ? -14.666 -4.350 0.995 1.00 96.56 81 THR A N 1
ATOM 641 C CA . THR A 1 81 ? -15.565 -3.232 1.321 1.00 96.56 81 THR A CA 1
ATOM 642 C C . THR A 1 81 ? -15.840 -2.337 0.116 1.00 96.56 81 THR A C 1
ATOM 644 O O . THR A 1 81 ? -16.954 -1.823 -0.002 1.00 96.56 81 THR A O 1
ATOM 647 N N . ALA A 1 82 ? -14.905 -2.247 -0.838 1.00 96.44 82 ALA A N 1
ATOM 648 C CA . ALA A 1 82 ? -15.025 -1.381 -2.013 1.00 96.44 82 ALA A CA 1
ATOM 649 C C . ALA A 1 82 ? -16.278 -1.683 -2.860 1.00 96.44 82 ALA A C 1
ATOM 651 O O . ALA A 1 82 ? -17.043 -0.783 -3.209 1.00 96.44 82 ALA A O 1
ATOM 652 N N . PHE A 1 83 ? -16.508 -2.961 -3.182 1.00 97.50 83 PHE A N 1
ATOM 653 C CA . PHE A 1 83 ? -17.643 -3.410 -3.998 1.00 97.50 83 PHE A CA 1
ATOM 654 C C . PHE A 1 83 ? -18.616 -4.288 -3.203 1.00 97.50 83 PHE A C 1
ATOM 656 O O . PHE A 1 83 ? -18.226 -5.026 -2.300 1.00 97.50 83 PHE A O 1
ATOM 663 N N . LYS A 1 84 ? -19.893 -4.298 -3.609 1.00 96.50 84 LYS A N 1
ATOM 664 C CA . LYS A 1 84 ? -20.890 -5.273 -3.129 1.00 96.50 84 LYS A CA 1
ATOM 665 C C . LYS A 1 84 ? -20.525 -6.705 -3.532 1.00 96.50 84 LYS A C 1
ATOM 667 O O . LYS A 1 84 ? -20.777 -7.639 -2.781 1.00 96.50 84 LYS A O 1
ATOM 672 N N . SER A 1 85 ? -19.948 -6.875 -4.724 1.00 95.44 85 SER A N 1
ATOM 673 C CA . SER A 1 85 ? -19.518 -8.177 -5.240 1.00 95.44 85 SER A CA 1
ATOM 674 C C . SER A 1 85 ? -18.114 -8.516 -4.755 1.00 95.44 85 SER A C 1
ATOM 676 O O . SER A 1 85 ? -17.162 -7.778 -5.008 1.00 95.44 85 SER A O 1
ATOM 678 N N . ILE A 1 86 ? -17.968 -9.680 -4.125 1.00 95.19 86 ILE A N 1
ATOM 679 C CA . ILE A 1 86 ? -16.663 -10.224 -3.726 1.00 95.19 86 ILE A CA 1
ATOM 680 C C . ILE A 1 86 ? -15.767 -10.436 -4.955 1.00 95.19 86 ILE A C 1
ATOM 682 O O . ILE A 1 86 ? -14.568 -10.191 -4.887 1.00 95.19 86 ILE A O 1
ATOM 686 N N . GLN A 1 87 ? -16.333 -10.831 -6.100 1.00 96.62 87 GLN A N 1
ATOM 687 C CA . GLN A 1 87 ? -15.544 -11.057 -7.314 1.00 96.62 87 GLN A CA 1
ATOM 688 C C . GLN A 1 87 ? -14.949 -9.759 -7.863 1.00 96.62 87 GLN A C 1
ATOM 690 O O . GLN A 1 87 ? -13.783 -9.741 -8.238 1.00 96.62 87 GLN A O 1
ATOM 695 N N . TRP A 1 88 ? -15.703 -8.655 -7.837 1.00 97.00 88 TRP A N 1
ATOM 696 C CA . TRP A 1 88 ? -15.169 -7.354 -8.253 1.00 97.00 88 TRP A CA 1
ATOM 697 C C . TRP A 1 88 ? -14.057 -6.857 -7.326 1.00 97.00 88 TRP A C 1
ATOM 699 O O . TRP A 1 88 ? -13.061 -6.337 -7.820 1.00 97.00 88 TRP A O 1
ATOM 709 N N . ASN A 1 89 ? -14.171 -7.084 -6.011 1.00 98.25 89 ASN A N 1
ATOM 710 C CA . ASN A 1 89 ? -13.073 -6.810 -5.079 1.00 98.25 89 ASN A CA 1
ATOM 711 C C . ASN A 1 89 ? -11.829 -7.647 -5.415 1.00 98.25 89 ASN A C 1
ATOM 713 O O . ASN A 1 89 ? -10.743 -7.094 -5.524 1.00 98.25 89 ASN A O 1
ATOM 717 N N . LYS A 1 90 ? -11.983 -8.957 -5.655 1.00 98.31 90 LYS A N 1
ATOM 718 C CA . LYS A 1 90 ? -10.862 -9.842 -6.019 1.00 98.31 90 LYS A CA 1
ATOM 719 C C . LYS A 1 90 ? -10.180 -9.432 -7.326 1.00 98.31 90 LYS A C 1
ATOM 721 O O . LYS A 1 90 ? -8.956 -9.393 -7.375 1.00 98.31 90 LYS A O 1
ATOM 726 N N . ILE A 1 91 ? -10.957 -9.110 -8.363 1.00 98.31 91 ILE A N 1
ATOM 727 C CA . ILE A 1 91 ? -10.429 -8.661 -9.661 1.00 98.31 91 ILE A CA 1
ATOM 728 C C . ILE A 1 91 ? -9.653 -7.356 -9.490 1.00 98.31 91 ILE A C 1
ATOM 730 O O . ILE A 1 91 ? -8.508 -7.270 -9.927 1.00 98.31 91 ILE A O 1
ATOM 734 N N . ALA A 1 92 ? -10.253 -6.359 -8.833 1.00 98.50 92 ALA A N 1
ATOM 735 C CA . ALA A 1 92 ? -9.600 -5.077 -8.604 1.00 98.50 92 ALA A CA 1
ATOM 736 C C . ALA A 1 92 ? -8.316 -5.249 -7.781 1.00 98.50 92 ALA A C 1
ATOM 738 O O . ALA A 1 92 ? -7.269 -4.785 -8.221 1.00 98.50 92 ALA A O 1
ATOM 739 N N . ALA A 1 93 ? -8.367 -6.002 -6.676 1.00 98.69 93 ALA A N 1
ATOM 740 C CA . ALA A 1 93 ? -7.206 -6.277 -5.835 1.00 98.69 93 ALA A CA 1
ATOM 741 C C . ALA A 1 93 ? -6.072 -6.956 -6.616 1.00 98.69 93 ALA A C 1
ATOM 743 O O . ALA A 1 93 ? -4.909 -6.594 -6.459 1.00 98.69 93 ALA A O 1
ATOM 744 N N . PHE A 1 94 ? -6.393 -7.934 -7.468 1.00 98.75 94 PHE A N 1
ATOM 745 C CA . PHE A 1 94 ? -5.393 -8.627 -8.277 1.00 98.75 94 PHE A CA 1
ATOM 746 C C . PHE A 1 94 ? -4.776 -7.723 -9.345 1.00 98.75 94 PHE A C 1
ATOM 748 O O . PHE A 1 94 ? -3.559 -7.718 -9.508 1.00 98.75 94 PHE A O 1
ATOM 755 N N . LEU A 1 95 ? -5.586 -6.922 -10.043 1.00 98.75 95 LEU A N 1
ATOM 756 C CA . LEU A 1 95 ? -5.097 -6.000 -11.068 1.00 98.75 95 LEU A CA 1
ATOM 757 C C . LEU A 1 95 ? -4.228 -4.888 -10.473 1.00 98.75 95 LEU A C 1
ATOM 759 O O . LEU A 1 95 ? -3.157 -4.598 -11.014 1.00 98.75 95 LEU A O 1
ATOM 763 N N . THR A 1 96 ? -4.639 -4.290 -9.351 1.00 98.62 96 THR A N 1
ATOM 764 C CA . THR A 1 96 ? -3.812 -3.295 -8.657 1.00 98.62 96 THR A CA 1
ATOM 765 C C . THR A 1 96 ? -2.570 -3.925 -8.038 1.00 98.62 96 THR A C 1
ATOM 767 O O . THR A 1 96 ? -1.497 -3.342 -8.144 1.00 98.62 96 THR A O 1
ATOM 770 N N . GLY A 1 97 ? -2.675 -5.140 -7.493 1.00 98.19 97 GLY A N 1
ATOM 771 C CA . GLY A 1 97 ? -1.544 -5.918 -6.990 1.00 98.19 97 GLY A CA 1
ATOM 772 C C . GLY A 1 97 ? -0.532 -6.295 -8.066 1.00 98.19 97 GLY A C 1
ATOM 773 O O . GLY A 1 97 ? 0.670 -6.268 -7.810 1.00 98.19 97 GLY A O 1
ATOM 774 N N . MET A 1 98 ? -0.989 -6.565 -9.292 1.00 98.38 98 MET A N 1
ATOM 775 C CA . MET A 1 98 ? -0.113 -6.741 -10.447 1.00 98.38 98 MET A CA 1
ATOM 776 C C . MET A 1 98 ? 0.659 -5.453 -10.733 1.00 98.38 98 MET A C 1
ATOM 778 O O . MET A 1 98 ? 1.877 -5.496 -10.818 1.00 98.38 98 MET A O 1
ATOM 782 N N . GLY A 1 99 ? -0.013 -4.302 -10.799 1.00 97.12 99 GLY A N 1
ATOM 783 C CA . GLY A 1 99 ? 0.670 -3.021 -11.009 1.00 97.12 99 GLY A CA 1
ATOM 784 C C . GLY A 1 99 ? 1.584 -2.600 -9.850 1.00 97.12 99 GLY A C 1
ATOM 785 O O . GLY A 1 99 ? 2.592 -1.945 -10.086 1.00 97.12 99 GLY A O 1
ATOM 786 N N . TYR A 1 100 ? 1.261 -2.986 -8.613 1.00 96.12 100 TYR A N 1
ATOM 787 C CA . TYR A 1 100 ? 1.965 -2.585 -7.389 1.00 96.12 100 TYR A CA 1
ATOM 788 C C . TYR A 1 100 ? 2.986 -3.622 -6.870 1.00 96.12 100 TYR A C 1
ATOM 790 O O . TYR A 1 100 ? 3.640 -3.385 -5.850 1.00 96.12 100 TYR A O 1
ATOM 798 N N . LEU A 1 101 ? 3.154 -4.767 -7.544 1.00 96.69 101 LEU A N 1
ATOM 799 C CA . LEU A 1 101 ? 4.037 -5.870 -7.123 1.00 96.69 101 LEU A CA 1
ATOM 800 C C . LEU A 1 101 ? 3.667 -6.480 -5.757 1.00 96.69 101 LEU A C 1
ATOM 802 O O . LEU A 1 101 ? 4.532 -6.696 -4.907 1.00 96.69 101 LEU A O 1
ATOM 806 N N . TYR A 1 102 ? 2.383 -6.754 -5.519 1.00 97.44 102 TYR A N 1
ATOM 807 C CA . TYR A 1 102 ? 1.929 -7.335 -4.252 1.00 97.44 102 TYR A CA 1
ATOM 808 C C . TYR A 1 102 ? 0.765 -8.314 -4.448 1.00 97.44 102 TYR A C 1
ATOM 810 O O . TYR A 1 102 ? -0.314 -7.927 -4.892 1.00 97.44 102 TYR A O 1
ATOM 818 N N . ALA A 1 103 ? 0.963 -9.587 -4.092 1.00 98.56 103 ALA A N 1
ATOM 819 C CA . ALA A 1 103 ? -0.096 -10.595 -4.118 1.00 98.56 103 ALA A CA 1
ATOM 820 C C . ALA A 1 103 ? -1.243 -10.233 -3.140 1.00 98.56 103 ALA A C 1
ATOM 822 O O . ALA A 1 103 ? -0.975 -10.050 -1.947 1.00 98.56 103 ALA A O 1
ATOM 823 N N . PRO A 1 104 ? -2.509 -10.143 -3.600 1.00 98.56 104 PRO A N 1
ATOM 824 C CA . PRO A 1 104 ? -3.644 -9.732 -2.768 1.00 98.56 104 PRO A CA 1
ATOM 825 C C . PRO A 1 104 ? -3.855 -10.574 -1.515 1.00 98.56 104 PRO A C 1
ATOM 827 O O . PRO A 1 104 ? -4.139 -10.028 -0.451 1.00 98.56 104 PRO A O 1
ATOM 830 N N . THR A 1 105 ? -3.714 -11.895 -1.620 1.00 98.56 105 THR A N 1
ATOM 831 C CA . THR A 1 105 ? -3.909 -12.789 -0.481 1.00 98.56 105 THR A CA 1
ATOM 832 C C . THR A 1 105 ? -2.797 -12.598 0.548 1.00 98.56 105 THR A C 1
ATOM 834 O O . THR A 1 105 ? -3.084 -12.563 1.739 1.00 98.56 105 THR A O 1
ATOM 837 N N . MET A 1 106 ? -1.547 -12.382 0.118 1.00 98.38 106 MET A N 1
ATOM 838 C CA . MET A 1 106 ? -0.448 -12.085 1.046 1.00 98.38 106 MET A CA 1
ATOM 839 C C . MET A 1 106 ? -0.692 -10.766 1.785 1.00 98.38 106 MET A C 1
ATOM 841 O O . MET A 1 106 ? -0.581 -10.723 3.008 1.00 98.38 106 MET A O 1
ATOM 845 N N . LEU A 1 107 ? -1.078 -9.713 1.051 1.00 98.19 107 LEU A N 1
ATOM 846 C CA . LEU A 1 107 ? -1.445 -8.432 1.650 1.00 98.19 107 LEU A CA 1
ATOM 847 C C . LEU A 1 107 ? -2.575 -8.611 2.667 1.00 98.19 107 LEU A C 1
ATOM 849 O O . LEU A 1 107 ? -2.483 -8.080 3.765 1.00 98.19 107 LEU A O 1
ATOM 853 N N . ARG A 1 108 ? -3.616 -9.383 2.338 1.00 98.25 108 ARG A N 1
ATOM 854 C CA . ARG A 1 108 ? -4.743 -9.636 3.244 1.00 98.25 108 ARG A CA 1
ATOM 855 C C . ARG A 1 108 ? -4.308 -10.325 4.540 1.00 98.25 108 ARG A C 1
ATOM 857 O O . ARG A 1 108 ? -4.745 -9.900 5.603 1.00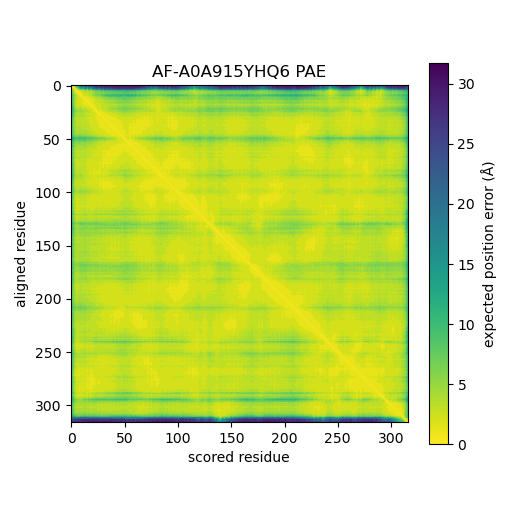 98.25 108 ARG A O 1
ATOM 864 N N . GLU A 1 109 ? -3.465 -11.354 4.465 1.00 98.06 109 GLU A N 1
ATOM 865 C CA . GLU A 1 109 ? -2.964 -12.081 5.643 1.00 98.06 109 GLU A CA 1
ATOM 866 C C . GLU A 1 109 ? -2.135 -11.177 6.565 1.00 98.06 109 GLU A C 1
ATOM 868 O O . GLU A 1 109 ? -2.353 -11.156 7.781 1.00 98.06 109 GLU A O 1
ATOM 873 N N . LEU A 1 110 ? -1.221 -10.393 5.982 1.00 97.81 110 LEU A N 1
ATOM 874 C CA . LEU A 1 110 ? -0.419 -9.413 6.715 1.00 97.81 110 LEU A CA 1
ATOM 875 C C . LEU A 1 110 ? -1.324 -8.359 7.355 1.00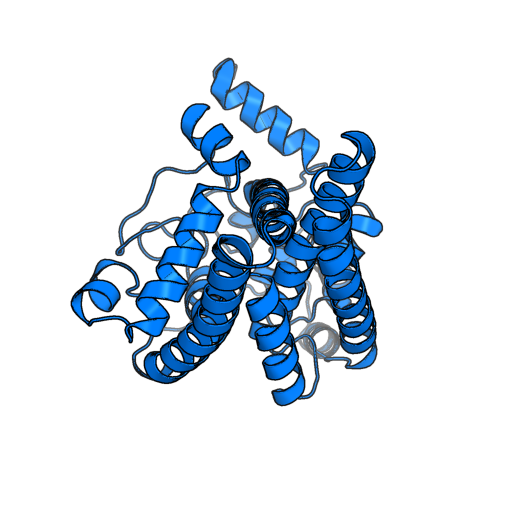 97.81 110 LEU A C 1
ATOM 877 O O . LEU A 1 110 ? -1.299 -8.151 8.565 1.00 97.81 110 LEU A O 1
ATOM 881 N N . HIS A 1 111 ? -2.177 -7.743 6.549 1.00 97.81 111 HIS A N 1
ATOM 882 C CA . HIS A 1 111 ? -2.941 -6.576 6.946 1.00 97.81 111 HIS A CA 1
ATOM 883 C C . HIS A 1 111 ? -4.054 -6.899 7.955 1.00 97.81 111 HIS A C 1
ATOM 885 O O . HIS A 1 111 ? -4.292 -6.144 8.891 1.00 97.81 111 HIS A O 1
ATOM 891 N N . PHE A 1 112 ? -4.708 -8.060 7.851 1.00 97.69 112 PHE A N 1
ATOM 892 C CA . PHE A 1 112 ? -5.706 -8.470 8.849 1.00 97.69 112 PHE A CA 1
ATOM 893 C C . PHE A 1 112 ? -5.059 -8.846 10.183 1.00 97.69 112 PHE A C 1
ATOM 895 O O . PHE A 1 112 ? -5.671 -8.673 11.238 1.00 97.69 112 PHE A O 1
ATOM 902 N N . THR A 1 113 ? -3.826 -9.353 10.147 1.00 97.69 113 THR A N 1
ATOM 903 C CA . THR A 1 113 ? -3.041 -9.574 11.365 1.00 97.69 113 THR A CA 1
ATOM 904 C C . THR A 1 113 ? -2.633 -8.240 11.982 1.00 97.69 113 THR A C 1
ATOM 906 O O . THR A 1 113 ? -2.813 -8.066 13.184 1.00 97.69 113 THR A O 1
ATOM 909 N N . HIS A 1 114 ? -2.207 -7.276 11.162 1.00 97.56 114 HIS A N 1
ATOM 910 C CA . HIS A 1 114 ? -1.941 -5.904 11.588 1.00 97.56 114 HIS A CA 1
ATOM 911 C C . HIS A 1 114 ? -3.171 -5.243 12.229 1.00 97.56 114 HIS A C 1
ATOM 913 O O . HIS A 1 114 ? -3.063 -4.737 13.336 1.00 97.56 114 HIS A O 1
ATOM 919 N N . HIS A 1 115 ? -4.371 -5.329 11.645 1.00 97.19 115 HIS A N 1
ATOM 920 C CA . HIS A 1 115 ? -5.597 -4.819 12.285 1.00 97.19 115 HIS A CA 1
ATOM 921 C C . HIS A 1 115 ? -5.906 -5.467 13.634 1.00 97.19 115 HIS A C 1
ATOM 923 O O . HIS A 1 115 ? -6.425 -4.816 14.538 1.00 97.19 115 HIS A O 1
ATOM 929 N N . ARG A 1 116 ? -5.640 -6.771 13.762 1.00 95.44 116 ARG A N 1
ATOM 930 C CA . ARG A 1 116 ? -5.905 -7.510 15.000 1.00 95.44 116 ARG A CA 1
ATOM 931 C C . ARG A 1 116 ? -4.936 -7.124 16.112 1.00 95.44 116 ARG A C 1
ATOM 933 O O . ARG A 1 116 ? -5.346 -7.088 17.266 1.00 95.44 116 ARG A O 1
ATOM 940 N N . HIS A 1 117 ? -3.683 -6.877 15.750 1.00 96.12 117 HIS A N 1
ATOM 941 C CA . HIS A 1 117 ? -2.568 -6.694 16.673 1.00 96.12 117 HIS A CA 1
ATOM 942 C C . HIS A 1 117 ? -1.912 -5.325 16.520 1.00 96.12 117 HIS A C 1
ATOM 944 O O . HIS A 1 117 ? -0.725 -5.200 16.789 1.00 96.12 117 HIS A O 1
ATOM 950 N N . THR A 1 118 ? -2.648 -4.305 16.065 1.00 96.19 118 THR A N 1
ATOM 951 C CA . THR A 1 118 ? -2.066 -3.007 15.696 1.00 96.19 118 THR A CA 1
ATOM 952 C C . THR A 1 118 ? -1.200 -2.478 16.831 1.00 96.19 118 THR A C 1
ATOM 954 O O . THR A 1 118 ? -1.664 -2.315 17.962 1.00 96.19 118 THR A O 1
ATOM 957 N N . HIS A 1 119 ? 0.062 -2.211 16.508 1.00 94.88 119 HIS A N 1
ATOM 958 C CA . HIS A 1 119 ? 1.073 -1.684 17.408 1.00 94.88 119 HIS A CA 1
ATOM 959 C C . HIS A 1 119 ? 1.404 -2.571 18.625 1.00 94.88 119 HIS A C 1
ATOM 961 O O . HIS A 1 119 ? 1.925 -2.062 19.616 1.00 94.88 119 HIS A O 1
ATOM 967 N N . GLU A 1 120 ? 1.149 -3.884 18.554 1.00 95.69 120 GLU A N 1
ATOM 968 C CA . GLU A 1 120 ? 1.558 -4.885 19.551 1.00 95.69 120 GLU A CA 1
ATOM 969 C C . GLU A 1 120 ? 2.902 -5.535 19.156 1.00 95.69 120 GLU A C 1
ATOM 971 O O . GLU A 1 120 ? 2.955 -6.339 18.213 1.00 95.69 120 GLU A O 1
ATOM 976 N N . PRO A 1 121 ? 4.011 -5.224 19.858 1.00 95.69 121 PRO A N 1
ATOM 977 C CA . PRO A 1 121 ? 5.333 -5.733 19.504 1.00 95.69 121 PRO A CA 1
ATOM 978 C C . PRO A 1 121 ? 5.404 -7.267 19.541 1.00 95.69 121 PRO A C 1
ATOM 980 O O . PRO A 1 121 ? 4.994 -7.904 20.508 1.00 95.69 121 PRO A O 1
ATOM 983 N N . GLY A 1 122 ? 5.955 -7.869 18.487 1.00 95.31 122 GLY A N 1
ATOM 984 C CA . GLY A 1 122 ? 6.048 -9.321 18.312 1.00 95.31 122 GLY A CA 1
ATOM 985 C C . GLY A 1 122 ? 4.821 -9.972 17.661 1.00 95.31 122 GLY A C 1
ATOM 986 O O . GLY A 1 122 ? 4.933 -11.107 17.200 1.00 95.31 122 GLY A O 1
ATOM 987 N N . LEU A 1 123 ? 3.684 -9.274 17.564 1.00 95.25 123 LEU A N 1
ATOM 988 C CA . LEU A 1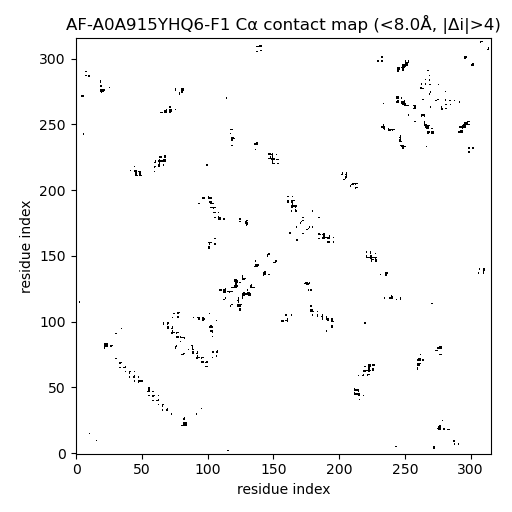 123 ? 2.448 -9.790 16.959 1.00 95.25 123 LEU A CA 1
ATOM 989 C C . LEU A 1 123 ? 2.042 -9.024 15.696 1.00 95.25 123 LEU A C 1
ATOM 991 O O . LEU A 1 123 ? 1.574 -9.635 14.735 1.00 95.25 123 LEU A O 1
ATOM 995 N N . ASP A 1 124 ? 2.253 -7.708 15.677 1.00 97.12 124 ASP A N 1
ATOM 996 C CA . ASP A 1 124 ? 2.001 -6.866 14.510 1.00 97.12 124 ASP A CA 1
ATOM 997 C C . ASP A 1 124 ? 3.079 -7.081 13.429 1.00 97.12 124 ASP A C 1
ATOM 999 O O . ASP A 1 124 ? 4.249 -6.769 13.682 1.00 97.12 124 ASP A O 1
ATOM 1003 N N . PRO A 1 125 ? 2.733 -7.575 12.224 1.00 96.00 125 PRO A N 1
ATOM 1004 C CA . PRO A 1 125 ? 3.700 -7.811 11.154 1.00 96.00 125 PRO A CA 1
ATOM 1005 C C . PRO A 1 125 ? 4.283 -6.533 10.532 1.00 96.00 125 PRO A C 1
ATOM 1007 O O . PRO A 1 125 ? 5.235 -6.637 9.761 1.00 96.00 125 PRO A O 1
ATOM 1010 N N . GLU A 1 126 ? 3.753 -5.345 10.839 1.00 94.62 126 GLU A N 1
ATOM 1011 C CA . GLU A 1 126 ? 4.311 -4.073 10.352 1.00 94.62 126 GLU A CA 1
ATOM 1012 C C . GLU A 1 126 ? 5.442 -3.535 11.237 1.00 94.62 126 GLU A C 1
ATOM 1014 O O . GLU A 1 126 ? 6.332 -2.837 10.752 1.00 94.62 126 GLU A O 1
ATOM 1019 N N . ILE A 1 127 ? 5.457 -3.912 12.520 1.00 94.94 127 ILE A N 1
ATOM 1020 C CA . ILE A 1 127 ? 6.519 -3.552 13.477 1.00 94.94 127 ILE A CA 1
ATOM 1021 C C . ILE A 1 127 ? 7.266 -4.773 14.024 1.00 94.94 127 ILE A C 1
ATOM 1023 O O . ILE A 1 127 ? 8.035 -4.659 14.982 1.00 94.94 127 ILE A O 1
ATOM 1027 N N . SER A 1 128 ? 7.061 -5.948 13.423 1.00 95.50 128 SER A N 1
ATOM 1028 C CA . SER A 1 128 ? 7.693 -7.198 13.847 1.00 95.50 128 SER A CA 1
ATOM 1029 C C . SER A 1 128 ? 8.093 -8.073 12.667 1.00 95.50 128 SER A C 1
ATOM 1031 O O . SER A 1 128 ? 7.343 -8.241 11.710 1.00 95.50 128 SER A O 1
ATOM 1033 N N . LEU A 1 129 ? 9.249 -8.726 12.779 1.00 93.06 129 LEU A N 1
ATOM 1034 C CA . LEU A 1 129 ? 9.720 -9.725 11.826 1.00 93.06 129 LEU A CA 1
ATOM 1035 C C . LEU A 1 129 ? 9.992 -11.036 12.564 1.00 93.06 129 LEU A C 1
ATOM 1037 O O . LEU A 1 129 ? 10.723 -11.061 13.554 1.00 93.06 129 LEU A O 1
ATOM 1041 N N . GLY A 1 130 ? 9.382 -12.132 12.108 1.00 90.88 130 GLY A N 1
ATOM 1042 C CA . GLY A 1 130 ? 9.564 -13.437 12.748 1.00 90.88 130 GLY A CA 1
ATOM 1043 C C . GLY A 1 130 ? 9.107 -13.500 14.207 1.00 90.88 130 GLY A C 1
ATOM 1044 O O . GLY A 1 130 ? 9.731 -14.171 15.025 1.00 90.88 130 GLY A O 1
ATOM 1045 N N . GLY A 1 131 ? 8.053 -12.754 14.547 1.00 90.94 131 GLY A N 1
ATOM 1046 C CA . GLY A 1 131 ? 7.522 -12.681 15.909 1.00 90.94 131 GLY A CA 1
ATOM 1047 C C . GLY A 1 131 ? 8.354 -11.829 16.874 1.00 90.94 131 GLY A C 1
ATOM 1048 O O . GLY A 1 131 ? 8.144 -11.889 18.083 1.00 90.94 131 GLY A O 1
ATOM 1049 N N . LYS A 1 132 ? 9.320 -11.050 16.371 1.00 93.50 132 LYS A N 1
ATOM 1050 C CA . LYS A 1 132 ? 10.151 -10.146 17.175 1.00 93.50 132 LYS A CA 1
ATOM 1051 C C . LYS A 1 132 ? 9.982 -8.713 16.706 1.00 93.50 132 LYS A C 1
ATOM 1053 O O . LYS A 1 132 ? 10.010 -8.462 15.504 1.00 93.50 132 LYS A O 1
ATOM 1058 N N . ALA A 1 133 ? 9.854 -7.793 17.654 1.00 94.88 133 ALA A N 1
ATOM 1059 C CA . ALA A 1 133 ? 9.786 -6.368 17.366 1.00 94.88 133 ALA A CA 1
ATOM 1060 C C . ALA A 1 133 ? 11.044 -5.893 16.624 1.00 94.88 133 ALA A C 1
ATOM 1062 O O . ALA A 1 133 ? 12.160 -6.306 16.954 1.00 94.88 133 ALA A O 1
ATOM 1063 N N . ILE A 1 134 ? 10.858 -5.015 15.643 1.00 93.69 134 ILE A N 1
ATOM 1064 C CA . ILE A 1 134 ? 11.944 -4.313 14.957 1.00 93.69 134 ILE A CA 1
ATOM 1065 C C . ILE A 1 134 ? 11.973 -2.842 15.397 1.00 93.69 134 ILE A C 1
ATOM 1067 O O . ILE A 1 134 ? 10.943 -2.310 15.816 1.00 93.69 134 ILE A O 1
ATOM 1071 N N . PRO A 1 135 ? 13.132 -2.162 15.329 1.00 92.50 135 PRO A N 1
ATOM 1072 C CA . PRO A 1 135 ? 13.199 -0.736 15.623 1.00 92.50 135 PRO A CA 1
ATOM 1073 C C . PRO A 1 135 ? 12.233 0.064 14.745 1.00 92.50 135 PRO A C 1
ATOM 1075 O O . PRO A 1 135 ? 12.118 -0.197 13.547 1.00 92.50 135 PRO A O 1
ATOM 1078 N N . SER A 1 136 ? 11.578 1.070 15.330 1.00 93.38 136 SER A N 1
ATOM 1079 C CA . SER A 1 136 ? 10.718 1.978 14.569 1.00 93.38 136 SER A CA 1
ATOM 1080 C C . SER A 1 136 ? 11.513 2.686 13.470 1.00 93.38 136 SER A C 1
ATOM 1082 O O . SER A 1 136 ? 12.656 3.112 13.676 1.00 93.38 136 SER A O 1
ATOM 1084 N N . ILE A 1 137 ? 10.874 2.875 12.316 1.00 94.25 137 ILE A N 1
ATOM 1085 C CA . ILE A 1 137 ? 11.450 3.592 11.176 1.00 94.25 137 ILE A CA 1
ATOM 1086 C C . ILE A 1 137 ? 11.804 5.048 11.510 1.00 94.25 137 ILE A C 1
ATOM 1088 O O . ILE A 1 137 ? 12.659 5.621 10.851 1.00 94.25 137 ILE A O 1
ATOM 1092 N N . VAL A 1 138 ? 11.193 5.642 12.543 1.00 93.81 138 VAL A N 1
ATOM 1093 C CA . VAL A 1 138 ? 11.476 7.021 12.983 1.00 93.81 138 VAL A CA 1
ATOM 1094 C C . VAL A 1 138 ? 12.419 7.090 14.188 1.00 93.81 138 VAL A C 1
ATOM 1096 O O . VAL A 1 138 ? 12.607 8.157 14.761 1.00 93.81 138 VAL A O 1
ATOM 1099 N N . SER A 1 139 ? 13.028 5.967 14.584 1.00 92.50 139 SER A N 1
ATOM 1100 C CA . SER A 1 139 ? 13.888 5.895 15.777 1.00 92.50 139 SER A CA 1
ATOM 1101 C C . SER A 1 139 ? 15.164 6.736 15.677 1.00 92.50 139 SER A C 1
ATOM 1103 O O . SER A 1 139 ? 15.684 7.192 16.690 1.00 92.50 139 SER A O 1
ATOM 1105 N N . ASN A 1 140 ? 15.696 6.925 14.469 1.00 93.38 140 ASN A N 1
ATOM 1106 C CA . ASN A 1 140 ? 16.866 7.754 14.194 1.00 93.38 140 ASN A CA 1
ATOM 1107 C C . ASN A 1 140 ? 16.909 8.143 12.708 1.00 93.38 140 ASN A C 1
ATOM 1109 O O . ASN A 1 140 ? 16.171 7.601 11.882 1.00 93.38 140 ASN A O 1
ATOM 1113 N N . LEU A 1 141 ? 17.801 9.075 12.367 1.00 94.62 141 LEU A N 1
ATOM 1114 C CA . LEU A 1 141 ? 17.876 9.641 11.024 1.00 94.62 141 LEU A CA 1
ATOM 1115 C C . LEU A 1 141 ? 18.225 8.598 9.940 1.00 94.62 141 LEU A C 1
ATOM 1117 O O . LEU A 1 141 ? 17.525 8.579 8.929 1.00 94.62 141 LEU A O 1
ATOM 1121 N N . PRO A 1 142 ? 19.229 7.710 10.105 1.00 95.56 142 PRO A N 1
ATOM 1122 C CA . PRO A 1 142 ? 19.498 6.654 9.126 1.00 95.56 142 PRO A CA 1
ATOM 1123 C C . PRO A 1 142 ? 18.297 5.752 8.813 1.00 95.56 142 PRO A C 1
ATOM 1125 O O . PRO A 1 142 ? 18.007 5.520 7.639 1.00 95.56 142 PRO A O 1
ATOM 1128 N N . PHE A 1 143 ? 17.580 5.269 9.834 1.00 94.69 143 PHE A N 1
ATOM 1129 C CA . PHE A 1 143 ? 16.385 4.438 9.631 1.00 94.69 143 PHE A CA 1
ATOM 1130 C C . PHE A 1 143 ? 15.276 5.221 8.920 1.00 94.69 143 PHE A C 1
ATOM 1132 O O . PHE A 1 143 ? 14.669 4.709 7.978 1.00 94.69 143 PHE A O 1
ATOM 1139 N N . TYR A 1 144 ? 15.078 6.483 9.303 1.00 96.12 144 TYR A N 1
ATOM 1140 C CA . TYR A 1 144 ? 14.058 7.342 8.715 1.00 96.12 144 TYR A CA 1
ATOM 1141 C C . TYR A 1 144 ? 14.338 7.650 7.241 1.00 96.12 144 TYR A C 1
ATOM 1143 O O . TYR A 1 144 ? 13.474 7.443 6.391 1.00 96.12 144 TYR A O 1
ATOM 1151 N N . LEU A 1 145 ? 15.562 8.065 6.901 1.00 96.56 145 LEU A N 1
ATOM 1152 C CA . LEU A 1 145 ? 15.960 8.316 5.512 1.00 96.56 145 LEU A CA 1
ATOM 1153 C C . LEU A 1 145 ? 15.942 7.034 4.671 1.00 96.56 145 LEU A C 1
ATOM 1155 O O . LEU A 1 145 ? 15.534 7.068 3.510 1.00 96.56 145 LEU A O 1
ATOM 1159 N N . SER A 1 146 ? 16.341 5.897 5.253 1.00 96.81 146 SER A N 1
ATOM 1160 C CA . SER A 1 146 ? 16.239 4.597 4.587 1.00 96.81 146 SER A CA 1
ATOM 1161 C C . SER A 1 146 ? 14.787 4.269 4.249 1.00 96.81 146 SER A C 1
ATOM 1163 O O . SER A 1 146 ? 14.499 3.906 3.109 1.00 96.81 146 SER A O 1
ATOM 1165 N N . TRP A 1 147 ? 13.853 4.472 5.180 1.00 96.44 147 TRP A N 1
ATOM 1166 C CA . TRP A 1 147 ? 12.431 4.271 4.919 1.00 96.44 147 TRP A CA 1
ATOM 1167 C C . TRP A 1 147 ? 11.905 5.196 3.814 1.00 96.44 147 TRP A C 1
ATOM 1169 O O . TRP A 1 147 ? 11.301 4.715 2.857 1.00 96.44 147 TRP A O 1
ATOM 1179 N N . LEU A 1 148 ? 12.205 6.500 3.883 1.00 97.19 148 LEU A N 1
ATOM 1180 C CA . LEU A 1 148 ? 11.765 7.486 2.885 1.00 97.19 148 LEU A CA 1
ATOM 1181 C C . LEU A 1 148 ? 12.295 7.214 1.469 1.00 97.19 148 LEU A C 1
ATOM 1183 O O . LEU A 1 148 ? 11.680 7.646 0.496 1.00 97.19 148 LEU A O 1
ATOM 1187 N N . SER A 1 149 ? 13.393 6.464 1.331 1.00 97.25 149 SER A N 1
ATOM 1188 C CA . SER A 1 149 ? 13.879 6.013 0.021 1.00 97.25 149 SER A CA 1
ATOM 1189 C C . SER A 1 149 ? 12.942 5.018 -0.678 1.00 97.25 149 SER A C 1
ATOM 1191 O O . SER A 1 149 ? 13.179 4.668 -1.831 1.00 97.25 149 SER A O 1
ATOM 1193 N N . GLY A 1 150 ? 11.935 4.482 0.024 1.00 97.38 150 GLY A N 1
ATOM 1194 C CA . GLY A 1 150 ? 11.016 3.462 -0.484 1.00 97.38 150 GLY A CA 1
ATOM 1195 C C . GLY A 1 150 ? 11.651 2.084 -0.703 1.00 97.38 150 GLY A C 1
ATOM 1196 O O . GLY A 1 150 ? 10.931 1.093 -0.832 1.00 97.38 150 GLY A O 1
ATOM 1197 N N . LEU A 1 151 ? 12.984 1.987 -0.707 1.00 97.19 151 LEU A N 1
ATOM 1198 C CA . LEU A 1 151 ? 13.717 0.763 -1.003 1.00 97.19 151 LEU A CA 1
ATOM 1199 C C . LEU A 1 151 ? 13.443 -0.363 0.009 1.00 97.19 151 LEU A C 1
ATOM 1201 O O . LEU A 1 151 ? 13.185 -1.478 -0.448 1.00 97.19 151 LEU A O 1
ATOM 1205 N N . PRO A 1 152 ? 13.421 -0.135 1.342 1.00 96.31 152 PRO A N 1
ATOM 1206 C CA . PRO A 1 152 ? 13.089 -1.196 2.294 1.00 96.31 152 PRO A CA 1
ATOM 1207 C C . PRO A 1 152 ? 11.700 -1.790 2.043 1.00 96.31 152 PRO A C 1
ATOM 1209 O O . PRO A 1 152 ? 11.548 -3.009 2.004 1.00 96.31 152 PRO A O 1
ATOM 1212 N N . LEU A 1 153 ? 10.702 -0.935 1.789 1.00 95.19 153 LEU A N 1
ATOM 1213 C CA . LEU A 1 153 ? 9.334 -1.356 1.493 1.00 95.19 153 LEU A CA 1
ATOM 1214 C C . LEU A 1 153 ? 9.249 -2.118 0.162 1.00 95.19 153 LEU A C 1
ATOM 1216 O O . LEU A 1 153 ? 8.596 -3.160 0.082 1.00 95.19 153 LEU A O 1
ATOM 1220 N N . PHE A 1 154 ? 9.935 -1.633 -0.876 1.00 96.88 154 PHE A N 1
ATOM 1221 C CA . PHE A 1 154 ? 10.019 -2.307 -2.172 1.00 96.88 154 PHE A CA 1
ATOM 1222 C C . PHE A 1 154 ? 10.635 -3.706 -2.038 1.00 96.88 154 PHE A C 1
ATOM 1224 O O . PHE A 1 154 ? 10.047 -4.690 -2.490 1.00 96.88 154 PHE A O 1
ATOM 1231 N N . MET A 1 155 ? 11.778 -3.814 -1.354 1.00 96.50 155 MET A N 1
ATOM 1232 C CA . MET A 1 155 ? 12.482 -5.082 -1.146 1.00 96.50 155 MET A CA 1
ATOM 1233 C C . MET A 1 155 ? 11.687 -6.052 -0.274 1.00 96.50 155 MET A C 1
ATOM 1235 O O . MET A 1 155 ? 11.648 -7.244 -0.576 1.00 96.50 155 MET A O 1
ATOM 1239 N N . PHE A 1 156 ? 11.008 -5.558 0.765 1.00 94.62 156 PHE A N 1
ATOM 1240 C CA . PHE A 1 156 ? 10.135 -6.378 1.602 1.00 94.62 156 PHE A CA 1
ATOM 1241 C C . PHE A 1 156 ? 9.014 -7.023 0.777 1.00 94.62 156 PHE A C 1
ATOM 1243 O O . PHE A 1 156 ? 8.802 -8.237 0.849 1.00 94.62 156 PHE A O 1
ATOM 1250 N N . LYS A 1 157 ? 8.347 -6.244 -0.085 1.00 94.88 157 LYS A N 1
ATOM 1251 C CA . LYS A 1 157 ? 7.295 -6.763 -0.971 1.00 94.88 157 LYS A CA 1
ATOM 1252 C C . LYS A 1 157 ? 7.828 -7.699 -2.043 1.00 94.88 157 LYS A C 1
ATOM 1254 O O . LYS A 1 157 ? 7.223 -8.743 -2.274 1.00 94.88 157 LYS A O 1
ATOM 1259 N N . LEU A 1 158 ? 8.968 -7.381 -2.653 1.00 96.19 158 LEU A N 1
ATOM 1260 C CA . LEU A 1 158 ? 9.608 -8.269 -3.620 1.00 96.19 158 LEU A CA 1
ATOM 1261 C C . LEU A 1 158 ? 9.992 -9.610 -2.975 1.00 96.19 158 LEU A C 1
ATOM 1263 O O . LEU A 1 158 ? 9.795 -10.664 -3.581 1.00 96.19 158 LEU A O 1
ATOM 1267 N N . GLY A 1 159 ? 10.471 -9.583 -1.729 1.00 96.69 159 GLY A N 1
ATOM 1268 C CA . GLY A 1 159 ? 10.741 -10.771 -0.922 1.00 96.69 159 GLY A CA 1
ATOM 1269 C C . GLY A 1 159 ? 9.483 -11.604 -0.676 1.00 96.69 159 GLY A C 1
ATOM 1270 O O . GLY A 1 159 ? 9.476 -12.796 -0.980 1.00 96.69 159 GLY A O 1
ATOM 1271 N N . MET A 1 160 ? 8.393 -10.981 -0.215 1.00 96.81 160 MET A N 1
ATOM 1272 C CA . MET A 1 160 ? 7.103 -11.659 -0.026 1.00 96.81 160 MET A CA 1
ATOM 1273 C C . MET A 1 160 ? 6.550 -12.249 -1.327 1.00 96.81 160 MET A C 1
ATOM 1275 O O . MET A 1 160 ? 6.044 -13.370 -1.328 1.00 96.81 160 MET A O 1
ATOM 1279 N N . LEU A 1 161 ? 6.660 -11.519 -2.438 1.00 97.25 161 LEU A N 1
ATOM 1280 C CA . LEU A 1 161 ? 6.214 -11.979 -3.748 1.00 97.25 161 LEU A CA 1
ATOM 1281 C C . LEU A 1 161 ? 7.031 -13.197 -4.199 1.00 97.25 161 LEU A C 1
ATOM 1283 O O . LEU A 1 161 ? 6.462 -14.226 -4.552 1.00 97.25 161 LEU A O 1
ATOM 1287 N N . THR A 1 162 ? 8.358 -13.119 -4.103 1.00 98.00 162 THR A N 1
ATOM 1288 C CA . THR A 1 162 ? 9.274 -14.199 -4.499 1.00 98.00 162 THR A CA 1
ATOM 1289 C C . THR A 1 162 ? 9.078 -15.445 -3.637 1.00 98.00 162 THR A C 1
ATOM 1291 O O . THR A 1 162 ? 8.855 -16.536 -4.158 1.00 98.00 162 THR A O 1
ATOM 1294 N N . LEU A 1 163 ? 9.091 -15.298 -2.310 1.00 97.75 163 LEU A N 1
ATOM 1295 C CA . LEU A 1 163 ? 8.886 -16.411 -1.376 1.00 97.75 163 LEU A CA 1
ATOM 1296 C C . LEU A 1 163 ? 7.464 -16.979 -1.474 1.00 97.75 163 LEU A C 1
ATOM 1298 O O . LEU A 1 163 ? 7.272 -18.185 -1.318 1.00 97.75 163 LEU A O 1
ATOM 1302 N N . GLY A 1 164 ? 6.486 -16.127 -1.791 1.00 97.81 164 GLY A N 1
ATOM 1303 C CA . GLY A 1 164 ? 5.132 -16.518 -2.161 1.00 97.81 164 GLY A CA 1
ATOM 1304 C C . GLY A 1 164 ? 5.120 -17.456 -3.363 1.00 97.81 164 GLY A C 1
ATOM 1305 O O . GLY A 1 164 ? 4.598 -18.561 -3.255 1.00 97.81 164 GLY A O 1
ATOM 1306 N N . ALA A 1 165 ? 5.757 -17.063 -4.472 1.00 97.88 165 ALA A N 1
ATOM 1307 C CA . ALA A 1 165 ? 5.840 -17.867 -5.695 1.00 97.88 165 ALA A CA 1
ATOM 1308 C C . ALA A 1 165 ? 6.555 -19.216 -5.476 1.00 97.88 165 ALA A C 1
ATOM 1310 O O . ALA A 1 165 ? 6.204 -20.209 -6.105 1.00 97.88 165 ALA A O 1
ATOM 1311 N N . LEU A 1 166 ? 7.499 -19.275 -4.529 1.00 97.19 166 LEU A N 1
ATOM 1312 C CA . LEU A 1 166 ? 8.165 -20.509 -4.086 1.00 97.19 166 LEU A CA 1
ATOM 1313 C C . LEU A 1 166 ? 7.317 -21.362 -3.117 1.00 97.19 166 LEU A C 1
ATOM 1315 O O . LEU A 1 166 ? 7.803 -22.350 -2.567 1.00 97.19 166 LEU A O 1
ATOM 1319 N N . GLY A 1 167 ? 6.055 -20.995 -2.877 1.00 95.19 167 GLY A N 1
ATOM 1320 C CA . GLY A 1 167 ? 5.110 -21.759 -2.058 1.00 95.19 167 GLY A CA 1
ATOM 1321 C C . GLY A 1 167 ? 5.252 -21.568 -0.545 1.00 95.19 167 GLY A C 1
ATOM 1322 O O . GLY A 1 167 ? 4.664 -22.348 0.218 1.00 95.19 167 GLY A O 1
ATOM 1323 N N . LEU A 1 168 ? 6.011 -20.549 -0.114 1.00 95.50 168 LEU A N 1
ATOM 1324 C CA . LEU A 1 168 ? 6.352 -20.252 1.282 1.00 95.50 168 LEU A CA 1
ATOM 1325 C C . LEU A 1 168 ? 6.824 -21.506 2.034 1.00 95.50 168 LEU A C 1
ATOM 1327 O O . LEU A 1 168 ? 6.035 -22.110 2.775 1.00 95.50 168 LEU A O 1
ATOM 1331 N N . PRO A 1 169 ? 8.096 -21.916 1.854 1.00 94.00 169 PRO A N 1
ATOM 1332 C CA . PRO A 1 169 ? 8.661 -23.056 2.564 1.00 94.00 169 PRO A CA 1
ATOM 1333 C C . PRO A 1 169 ? 8.391 -22.969 4.066 1.00 94.00 169 PRO A C 1
ATOM 1335 O O . PRO A 1 169 ? 8.428 -21.888 4.656 1.00 94.00 169 PRO A O 1
ATOM 1338 N N . GLU A 1 170 ? 8.121 -24.108 4.700 1.00 93.12 170 GLU A N 1
ATOM 1339 C CA . GLU A 1 170 ? 7.654 -24.143 6.087 1.00 93.12 170 GLU A CA 1
ATOM 1340 C C . GLU A 1 170 ? 8.558 -23.393 7.086 1.00 93.12 170 GLU A C 1
ATOM 1342 O O . GLU A 1 170 ? 8.001 -22.649 7.898 1.00 93.12 170 GLU A O 1
ATOM 1347 N N . PRO A 1 171 ? 9.905 -23.482 7.020 1.00 94.75 171 PRO A N 1
ATOM 1348 C CA . PRO A 1 171 ? 10.772 -22.705 7.904 1.00 94.75 171 PRO A CA 1
ATOM 1349 C C . PRO A 1 171 ? 10.604 -21.192 7.726 1.00 94.75 171 PRO A C 1
ATOM 1351 O O . PRO A 1 171 ? 10.561 -20.462 8.709 1.00 94.75 171 PRO A O 1
ATOM 1354 N N . ILE A 1 172 ? 10.455 -20.716 6.486 1.00 95.00 172 ILE A N 1
ATOM 1355 C CA . ILE A 1 172 ? 10.235 -19.294 6.188 1.00 95.00 172 ILE A CA 1
ATOM 1356 C C . ILE A 1 172 ? 8.874 -18.852 6.716 1.00 95.00 172 ILE A C 1
ATOM 1358 O O . ILE A 1 172 ? 8.767 -17.840 7.403 1.00 95.00 172 ILE A O 1
ATOM 1362 N N . ARG A 1 173 ? 7.827 -19.637 6.454 1.00 94.88 173 ARG A N 1
ATOM 1363 C CA . ARG A 1 173 ? 6.484 -19.332 6.946 1.00 94.88 173 ARG A CA 1
ATOM 1364 C C . ARG A 1 173 ? 6.449 -19.277 8.473 1.00 94.88 173 ARG A C 1
ATOM 1366 O O . ARG A 1 173 ? 5.884 -18.348 9.018 1.00 94.88 173 ARG A O 1
ATOM 1373 N N . LYS A 1 174 ? 7.061 -20.231 9.177 1.00 93.44 174 LYS A N 1
ATOM 1374 C CA . LYS A 1 174 ? 7.042 -20.257 10.650 1.00 93.44 174 LYS A CA 1
ATOM 1375 C C . LYS A 1 174 ? 7.917 -19.172 11.285 1.00 93.44 174 LYS A C 1
ATOM 1377 O O . LYS A 1 174 ? 7.524 -18.623 12.305 1.00 93.44 174 LYS A O 1
ATOM 1382 N N . ASN A 1 175 ? 9.076 -18.866 10.696 1.00 93.81 175 ASN A N 1
ATOM 1383 C CA . ASN A 1 175 ? 10.082 -18.008 11.334 1.00 93.81 175 ASN A CA 1
ATOM 1384 C C . ASN A 1 175 ? 10.135 -16.576 10.795 1.00 93.81 175 ASN A C 1
ATOM 1386 O O . ASN A 1 175 ? 10.769 -15.739 11.422 1.00 93.81 175 ASN A O 1
ATOM 1390 N N . VAL A 1 176 ? 9.534 -16.286 9.639 1.00 93.69 176 VAL A N 1
ATOM 1391 C CA . VAL A 1 176 ? 9.570 -14.951 9.009 1.00 93.69 176 VAL A CA 1
ATOM 1392 C C . VAL A 1 176 ? 8.159 -14.401 8.831 1.00 93.69 176 VAL A C 1
ATOM 1394 O O . VAL A 1 176 ? 7.906 -13.259 9.206 1.00 93.69 176 VAL A O 1
ATOM 1397 N N . TYR A 1 177 ? 7.230 -15.230 8.341 1.00 94.94 177 TYR A N 1
ATOM 1398 C CA . TYR A 1 177 ? 5.840 -14.840 8.070 1.00 94.94 177 TYR A CA 1
ATOM 1399 C C . TYR A 1 177 ? 4.814 -15.673 8.863 1.00 94.94 177 TYR A C 1
ATOM 1401 O O . TYR A 1 177 ? 3.920 -16.276 8.257 1.00 94.94 177 TYR A O 1
ATOM 1409 N N . PRO A 1 178 ? 4.916 -15.735 10.210 1.00 94.94 178 PRO A N 1
ATOM 1410 C CA . PRO A 1 178 ? 4.063 -16.599 11.034 1.00 94.94 178 PRO A CA 1
ATOM 1411 C C . PRO A 1 178 ? 2.573 -16.246 10.947 1.00 94.94 178 PRO A C 1
ATOM 1413 O O . PRO A 1 178 ? 1.730 -17.073 11.285 1.00 94.94 178 PRO A O 1
ATOM 1416 N N . PHE A 1 179 ? 2.250 -15.044 10.462 1.00 95.19 179 PHE A N 1
ATOM 1417 C CA . PHE A 1 179 ? 0.889 -14.568 10.236 1.00 95.19 179 PHE A CA 1
ATOM 1418 C C . PHE A 1 179 ? 0.166 -15.272 9.076 1.00 95.19 179 PHE A C 1
ATOM 1420 O O . PHE A 1 179 ? -1.062 -15.272 9.050 1.00 95.19 179 PHE A O 1
ATOM 1427 N N . VAL A 1 180 ? 0.897 -15.891 8.136 1.00 96.75 180 VAL A N 1
ATOM 1428 C CA . VAL A 1 180 ? 0.296 -16.551 6.967 1.00 96.75 180 VAL A CA 1
ATOM 1429 C C . VAL A 1 180 ? -0.348 -17.877 7.363 1.00 96.75 180 VAL A C 1
ATOM 1431 O O . VAL A 1 180 ? 0.341 -18.853 7.704 1.00 96.75 180 VAL A O 1
ATOM 1434 N N . GLN A 1 181 ? -1.672 -17.933 7.229 1.00 94.50 181 GLN A N 1
ATOM 1435 C CA . GLN A 1 181 ? -2.456 -19.132 7.484 1.00 94.50 181 GLN A CA 1
ATOM 1436 C C . GLN A 1 181 ? -2.188 -20.223 6.426 1.00 94.50 181 GLN A C 1
ATOM 1438 O O . GLN A 1 181 ? -1.966 -19.920 5.245 1.00 94.50 181 GLN A O 1
ATOM 1443 N N . PRO A 1 182 ? -2.195 -21.518 6.808 1.00 94.19 182 PRO A N 1
ATOM 1444 C CA . PRO A 1 182 ? -1.960 -22.626 5.880 1.00 94.19 182 PRO A CA 1
ATOM 1445 C C . PRO A 1 182 ? -2.874 -22.622 4.646 1.00 94.19 182 PRO A C 1
ATOM 1447 O O . PRO A 1 182 ? -2.418 -22.941 3.546 1.00 94.19 182 PRO A O 1
ATOM 1450 N N . GLU A 1 183 ? -4.133 -22.222 4.810 1.00 96.00 183 GLU A N 1
ATOM 1451 C CA . G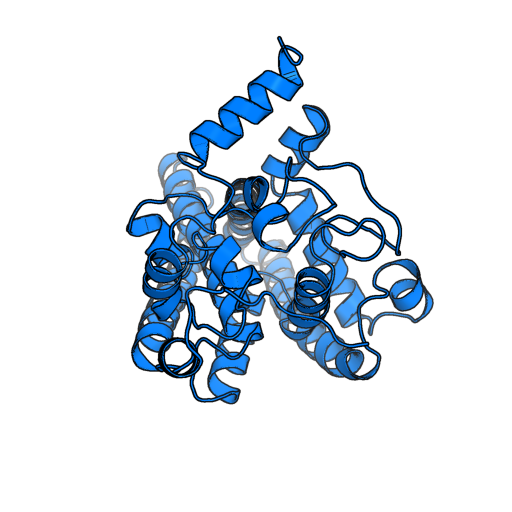LU A 1 183 ? -5.172 -22.223 3.777 1.00 96.00 183 GLU A CA 1
ATOM 1452 C C . GLU A 1 183 ? -4.908 -21.165 2.695 1.00 96.00 183 GLU A C 1
ATOM 1454 O O . GLU A 1 183 ? -5.245 -21.365 1.525 1.00 96.00 183 GLU A O 1
ATOM 1459 N N . ALA A 1 184 ? -4.248 -20.061 3.057 1.00 97.25 184 ALA A N 1
ATOM 1460 C CA . ALA A 1 184 ? -3.921 -18.965 2.148 1.00 97.25 184 ALA A CA 1
ATOM 1461 C C . ALA A 1 184 ? -2.759 -19.302 1.194 1.00 97.25 184 ALA A C 1
ATOM 1463 O O . ALA A 1 184 ? -2.635 -18.705 0.123 1.00 97.25 184 ALA A O 1
ATOM 1464 N N . ARG A 1 185 ? -1.918 -20.290 1.537 1.00 96.62 185 ARG A N 1
ATOM 1465 C CA . ARG A 1 185 ? -0.650 -20.580 0.837 1.00 96.62 185 ARG A CA 1
ATOM 1466 C C . ARG A 1 185 ? -0.813 -20.843 -0.653 1.00 96.62 185 ARG A C 1
ATOM 1468 O O . ARG A 1 185 ? -0.022 -20.346 -1.448 1.00 96.62 185 ARG A O 1
ATOM 1475 N N . LYS A 1 186 ? -1.824 -21.628 -1.040 1.00 97.88 186 LYS A N 1
ATOM 1476 C CA . LYS A 1 186 ? -2.047 -21.972 -2.452 1.00 97.88 186 LYS A CA 1
ATOM 1477 C C . LYS A 1 186 ? -2.415 -20.734 -3.269 1.00 97.88 186 LYS A C 1
ATOM 1479 O O . LYS A 1 186 ? -1.897 -20.563 -4.368 1.00 97.88 186 LYS A O 1
ATOM 1484 N N . ALA A 1 187 ? -3.285 -19.881 -2.730 1.00 98.25 187 ALA A N 1
ATOM 1485 C CA . ALA A 1 187 ? -3.677 -18.640 -3.387 1.00 98.25 187 ALA A CA 1
ATOM 1486 C C . ALA A 1 187 ? -2.485 -17.682 -3.499 1.00 98.25 187 ALA A C 1
ATOM 1488 O O . ALA A 1 187 ? -2.195 -17.227 -4.600 1.00 98.25 187 ALA A O 1
ATOM 1489 N N . ILE A 1 188 ? -1.729 -17.489 -2.410 1.00 98.56 188 ILE A N 1
ATOM 1490 C CA . ILE A 1 188 ? -0.495 -16.690 -2.410 1.00 98.56 188 ILE A CA 1
ATOM 1491 C C . ILE A 1 188 ? 0.480 -17.194 -3.477 1.00 98.56 188 ILE A C 1
ATOM 1493 O O . ILE A 1 188 ? 0.994 -16.396 -4.251 1.00 98.56 188 ILE A O 1
ATOM 1497 N N . ALA A 1 189 ? 0.715 -18.506 -3.557 1.00 98.50 189 ALA A N 1
ATOM 1498 C CA . ALA A 1 189 ? 1.651 -19.069 -4.524 1.00 98.50 189 ALA A CA 1
ATOM 1499 C C . ALA A 1 189 ? 1.234 -18.805 -5.972 1.00 98.50 189 ALA A C 1
ATOM 1501 O O . ALA A 1 189 ? 2.058 -18.373 -6.773 1.00 98.50 189 ALA A O 1
ATOM 1502 N N . ILE A 1 190 ? -0.044 -19.014 -6.299 1.00 98.62 190 ILE A N 1
ATOM 1503 C CA . ILE A 1 190 ? -0.570 -18.778 -7.648 1.00 98.62 190 ILE A CA 1
ATOM 1504 C C . ILE A 1 190 ? -0.525 -17.285 -7.990 1.00 98.62 190 ILE A C 1
ATOM 1506 O O . ILE A 1 190 ? -0.010 -16.917 -9.044 1.00 98.62 190 ILE A O 1
ATOM 1510 N N . GLU A 1 191 ? -1.031 -16.423 -7.107 1.00 98.69 191 GLU A N 1
ATOM 1511 C CA . GLU A 1 191 ? -1.044 -14.972 -7.317 1.00 98.69 191 GLU A CA 1
ATOM 1512 C C . GLU A 1 191 ? 0.372 -14.428 -7.503 1.00 98.69 191 GLU A C 1
ATOM 1514 O O . GLU A 1 191 ? 0.646 -13.725 -8.478 1.00 98.69 191 GLU A O 1
ATOM 1519 N N . SER A 1 192 ? 1.284 -14.799 -6.602 1.00 98.69 192 SER A N 1
ATOM 1520 C CA . SER A 1 192 ? 2.681 -14.393 -6.669 1.00 98.69 192 SER A CA 1
ATOM 1521 C C . SER A 1 192 ? 3.369 -14.902 -7.925 1.00 98.69 192 SER A C 1
ATOM 1523 O O . SER A 1 192 ? 4.084 -14.134 -8.560 1.00 98.69 192 SER A O 1
ATOM 1525 N N . LEU A 1 193 ? 3.148 -16.163 -8.313 1.00 98.62 193 LEU A N 1
ATOM 1526 C CA . LEU A 1 193 ? 3.732 -16.723 -9.528 1.00 98.62 193 LEU A CA 1
ATOM 1527 C C . LEU A 1 193 ? 3.274 -15.947 -10.763 1.00 98.62 193 LEU A C 1
ATOM 1529 O O . LEU A 1 193 ? 4.111 -15.590 -11.588 1.00 98.62 193 LEU A O 1
ATOM 1533 N N . VAL A 1 194 ? 1.978 -15.646 -10.889 1.00 98.75 194 VAL A N 1
ATOM 1534 C CA . VAL A 1 194 ? 1.457 -14.914 -12.053 1.00 98.75 194 VAL A CA 1
ATOM 1535 C C . VAL A 1 194 ? 2.030 -13.499 -12.105 1.00 98.75 194 VAL A C 1
ATOM 1537 O O . VAL A 1 194 ? 2.565 -13.097 -13.139 1.00 98.75 194 VAL A O 1
ATOM 1540 N N . ILE A 1 195 ? 1.975 -12.757 -10.994 1.00 98.69 195 ILE A N 1
ATOM 1541 C CA . ILE A 1 195 ? 2.499 -11.385 -10.930 1.00 98.69 195 ILE A CA 1
ATOM 1542 C C . ILE A 1 195 ? 4.004 -11.379 -11.220 1.00 98.69 195 ILE A C 1
ATOM 1544 O O . ILE A 1 195 ? 4.462 -10.601 -12.057 1.00 98.69 195 ILE A O 1
ATOM 1548 N N . LEU A 1 196 ? 4.775 -12.258 -10.576 1.00 98.25 196 LEU A N 1
ATOM 1549 C CA . LEU A 1 196 ? 6.221 -12.335 -10.765 1.00 98.25 196 LEU A CA 1
ATOM 1550 C C . LEU A 1 196 ? 6.578 -12.735 -12.201 1.00 98.25 196 LEU A C 1
ATOM 1552 O O . LEU A 1 196 ? 7.482 -12.139 -12.772 1.00 98.25 196 LEU A O 1
ATOM 1556 N N . SER A 1 197 ? 5.846 -13.669 -12.816 1.00 98.56 197 SER A N 1
ATOM 1557 C CA . SER A 1 197 ? 6.087 -14.085 -14.207 1.00 98.56 197 SER A CA 1
ATOM 1558 C C . SER A 1 197 ? 5.928 -12.926 -15.191 1.00 98.56 197 SER A C 1
ATOM 1560 O O . SER A 1 197 ? 6.767 -12.752 -16.074 1.00 98.56 197 SER A O 1
ATOM 1562 N N . VAL A 1 198 ? 4.896 -12.091 -15.012 1.00 98.44 198 VAL A N 1
ATOM 1563 C CA . VAL A 1 198 ? 4.695 -10.881 -15.830 1.00 98.44 198 VAL A CA 1
ATOM 1564 C C . VAL A 1 198 ? 5.877 -9.922 -15.677 1.00 98.44 198 VAL A C 1
ATOM 1566 O O . VAL A 1 198 ? 6.380 -9.398 -16.666 1.00 98.44 198 VAL A O 1
ATOM 1569 N N . HIS A 1 199 ? 6.369 -9.718 -14.454 1.00 98.44 199 HIS A N 1
ATOM 1570 C CA . HIS A 1 199 ? 7.473 -8.789 -14.214 1.00 98.44 199 HIS A CA 1
ATOM 1571 C C . HIS A 1 199 ? 8.828 -9.353 -14.640 1.00 98.44 199 HIS A C 1
ATOM 1573 O O . HIS A 1 199 ? 9.654 -8.601 -15.140 1.00 98.44 199 HIS A O 1
ATOM 1579 N N . ILE A 1 200 ? 9.061 -10.660 -14.522 1.00 98.44 200 ILE A N 1
ATOM 1580 C CA . ILE A 1 200 ? 10.247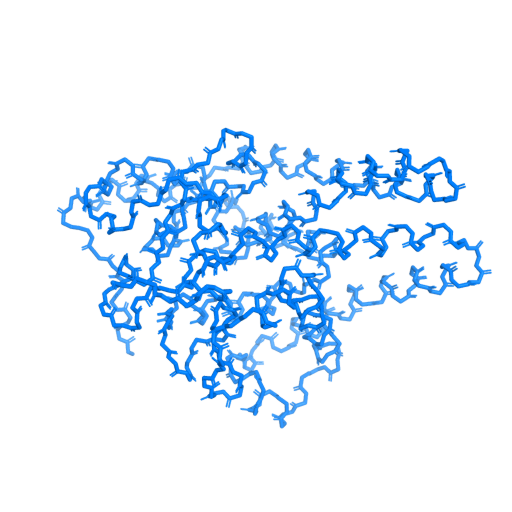 -11.306 -15.095 1.00 98.44 200 ILE A CA 1
ATOM 1581 C C . ILE A 1 200 ? 10.252 -11.115 -16.611 1.00 98.44 200 ILE A C 1
ATOM 1583 O O . ILE A 1 200 ? 11.280 -10.732 -17.163 1.00 98.44 200 ILE A O 1
ATOM 1587 N N . LEU A 1 201 ? 9.110 -11.307 -17.282 1.00 98.50 201 LEU A N 1
ATOM 1588 C CA . LEU A 1 201 ? 8.997 -11.042 -18.715 1.00 98.50 201 LEU A CA 1
ATOM 1589 C C . LEU A 1 201 ? 9.340 -9.581 -19.043 1.00 98.50 201 LEU A C 1
ATOM 1591 O O . LEU A 1 201 ? 10.139 -9.341 -19.941 1.00 98.50 201 LEU A O 1
ATOM 1595 N N . LEU A 1 202 ? 8.798 -8.610 -18.302 1.00 98.31 202 LEU A N 1
ATOM 1596 C CA . LEU A 1 202 ? 9.123 -7.193 -18.497 1.00 98.31 202 LEU A CA 1
ATOM 1597 C C . LEU A 1 202 ? 10.611 -6.888 -18.269 1.00 98.31 202 LEU A C 1
ATOM 1599 O O . LEU A 1 202 ? 11.188 -6.133 -19.045 1.00 98.31 202 LEU A O 1
ATOM 1603 N N . VAL A 1 203 ? 11.255 -7.493 -17.267 1.00 98.44 203 VAL A N 1
ATOM 1604 C CA . VAL A 1 203 ? 12.706 -7.357 -17.045 1.00 98.44 203 VAL A CA 1
ATOM 1605 C C . VAL A 1 203 ? 13.503 -7.966 -18.198 1.00 98.44 203 VAL A C 1
ATOM 1607 O O . VAL A 1 203 ? 14.425 -7.329 -18.696 1.00 98.44 203 VAL A O 1
ATOM 1610 N N . VAL A 1 204 ? 13.148 -9.164 -18.670 1.00 98.69 204 VAL A N 1
ATOM 1611 C CA . VAL A 1 204 ? 13.797 -9.794 -19.834 1.00 98.69 204 VAL A CA 1
ATOM 1612 C C . VAL A 1 204 ? 13.647 -8.902 -21.068 1.00 98.69 204 VAL A C 1
ATOM 1614 O O . VAL A 1 204 ? 14.626 -8.640 -21.765 1.00 98.69 204 VAL A O 1
ATOM 1617 N N . LEU A 1 205 ? 12.451 -8.360 -21.309 1.00 98.50 205 LEU A N 1
ATOM 1618 C CA . LEU A 1 205 ? 12.228 -7.389 -22.377 1.00 98.50 205 LEU A CA 1
ATOM 1619 C C . LEU A 1 205 ? 13.091 -6.136 -22.189 1.00 98.50 205 LEU A C 1
ATOM 1621 O O . LEU A 1 205 ? 13.703 -5.692 -23.156 1.00 98.50 205 LEU A O 1
ATOM 1625 N N . ALA A 1 206 ? 13.208 -5.609 -20.969 1.00 98.19 206 ALA A N 1
ATOM 1626 C CA . ALA A 1 206 ? 14.044 -4.449 -20.664 1.00 98.19 206 ALA A CA 1
ATOM 1627 C C . ALA A 1 206 ? 15.530 -4.697 -20.960 1.00 98.19 206 ALA A C 1
ATOM 1629 O O . ALA A 1 206 ? 16.209 -3.832 -21.505 1.00 98.19 206 ALA A O 1
ATOM 1630 N N . VAL A 1 207 ? 16.039 -5.879 -20.616 1.00 98.44 207 VAL A N 1
ATOM 1631 C CA . VAL A 1 207 ? 17.454 -6.224 -20.793 1.00 98.44 207 VAL A CA 1
ATOM 1632 C C . VAL A 1 207 ? 17.802 -6.447 -22.264 1.00 98.44 207 VAL A C 1
ATOM 1634 O O . VAL A 1 207 ? 18.843 -5.974 -22.713 1.00 98.44 207 VAL A O 1
ATOM 1637 N N . TYR A 1 208 ? 16.954 -7.155 -23.013 1.00 98.31 208 TYR A N 1
ATOM 1638 C CA . TYR A 1 208 ? 17.332 -7.663 -24.337 1.00 98.31 208 TYR A CA 1
ATOM 1639 C C . TYR A 1 208 ? 16.70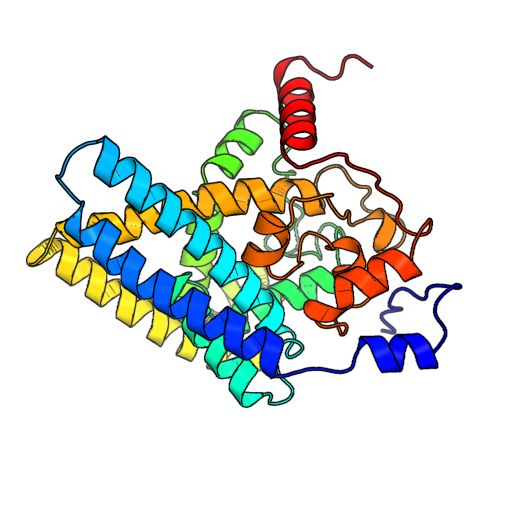1 -6.924 -25.522 1.00 98.31 208 TYR A C 1
ATOM 1641 O O . TYR A 1 208 ? 17.272 -6.957 -26.609 1.00 98.31 208 TYR A O 1
ATOM 1649 N N . TYR A 1 209 ? 15.545 -6.274 -25.349 1.00 97.94 209 TYR A N 1
ATOM 1650 C CA . TYR A 1 209 ? 14.746 -5.787 -26.485 1.00 97.94 209 TYR A CA 1
ATOM 1651 C C . TYR A 1 209 ? 14.338 -4.313 -26.387 1.00 97.94 209 TYR A C 1
ATOM 1653 O O . TYR A 1 209 ? 14.333 -3.611 -27.393 1.00 97.94 209 TYR A O 1
ATOM 1661 N N . ALA A 1 210 ? 13.985 -3.830 -25.196 1.00 97.31 210 ALA A N 1
ATOM 1662 C CA . ALA A 1 210 ? 13.438 -2.495 -24.982 1.00 97.31 210 ALA A CA 1
ATOM 1663 C C . ALA A 1 210 ? 13.930 -1.888 -23.653 1.00 97.31 210 ALA A C 1
ATOM 1665 O O . ALA A 1 210 ? 13.163 -1.826 -22.687 1.00 97.31 210 ALA A O 1
ATOM 1666 N N . PRO A 1 211 ? 15.176 -1.369 -23.596 1.00 97.38 211 PRO A N 1
ATOM 1667 C CA . PRO A 1 211 ? 15.763 -0.771 -22.387 1.00 97.38 211 PRO A CA 1
ATOM 1668 C C . PRO A 1 211 ? 14.926 0.335 -21.743 1.00 97.38 211 PRO A C 1
ATOM 1670 O O . PRO A 1 211 ? 15.013 0.566 -20.540 1.00 97.38 211 PRO A O 1
ATOM 1673 N N . ASN A 1 212 ? 14.051 0.982 -22.509 1.00 98.00 212 ASN A N 1
ATOM 1674 C CA . ASN A 1 212 ? 13.134 1.995 -22.001 1.00 98.00 212 ASN A CA 1
ATOM 1675 C C . ASN A 1 212 ? 12.146 1.476 -20.941 1.00 98.00 212 ASN A C 1
ATOM 1677 O O . ASN A 1 212 ? 11.630 2.260 -20.147 1.00 98.00 212 ASN A O 1
ATOM 1681 N N . ILE A 1 213 ? 11.930 0.158 -20.859 1.00 98.44 213 ILE A N 1
ATOM 1682 C CA . ILE A 1 213 ? 11.137 -0.474 -19.794 1.00 98.44 213 ILE A CA 1
ATOM 1683 C C . ILE A 1 213 ? 11.746 -0.225 -18.404 1.00 98.44 213 ILE A C 1
ATOM 1685 O O . ILE A 1 213 ? 11.011 -0.206 -17.417 1.00 98.44 213 ILE A O 1
ATOM 1689 N N . TRP A 1 214 ? 13.046 0.075 -18.290 1.00 98.06 214 TRP A N 1
ATOM 1690 C CA . TRP A 1 214 ? 13.638 0.480 -17.009 1.00 98.06 214 TRP A CA 1
ATOM 1691 C C . TRP A 1 214 ? 12.963 1.713 -16.395 1.00 98.06 214 TRP A C 1
ATOM 1693 O O . TRP A 1 214 ? 12.877 1.803 -15.169 1.00 98.06 214 TRP A O 1
ATOM 1703 N N . GLY A 1 215 ? 12.376 2.592 -17.215 1.00 97.88 215 GLY A N 1
ATOM 1704 C CA . GLY A 1 215 ? 11.561 3.705 -16.732 1.00 97.88 215 GLY A CA 1
ATOM 1705 C C . GLY A 1 215 ? 10.354 3.274 -15.900 1.00 97.88 215 GLY A C 1
ATOM 1706 O O . GLY A 1 215 ? 10.011 3.965 -14.944 1.00 97.88 215 GLY A O 1
ATOM 1707 N N . PHE A 1 216 ? 9.759 2.113 -16.186 1.00 98.38 216 PHE A N 1
ATOM 1708 C CA . PHE A 1 216 ? 8.682 1.547 -15.371 1.00 98.38 216 PHE A CA 1
ATOM 1709 C C . PHE A 1 216 ? 9.172 1.177 -13.966 1.00 98.38 216 PHE A C 1
ATOM 1711 O O . PHE A 1 216 ? 8.530 1.527 -12.979 1.00 98.38 216 PHE A O 1
ATOM 1718 N N . TYR A 1 217 ? 10.324 0.510 -13.851 1.00 97.69 217 TYR A N 1
ATOM 1719 C CA . TYR A 1 217 ? 10.862 0.063 -12.560 1.00 97.69 217 TYR A CA 1
ATOM 1720 C C . TYR A 1 217 ? 11.462 1.196 -11.726 1.00 97.69 217 TYR A C 1
ATOM 1722 O O . TYR A 1 217 ? 11.343 1.182 -10.502 1.00 97.69 217 TYR A O 1
ATOM 1730 N N . VAL A 1 218 ? 12.037 2.215 -12.366 1.00 97.50 218 VAL A N 1
ATOM 1731 C CA . VAL A 1 218 ? 12.392 3.458 -11.667 1.00 97.50 218 VAL A CA 1
ATOM 1732 C C . VAL A 1 218 ? 11.135 4.129 -11.117 1.00 97.50 218 VAL A C 1
ATOM 1734 O O . VAL A 1 218 ? 11.113 4.526 -9.954 1.00 97.50 218 VAL A O 1
ATOM 1737 N N . GLY A 1 219 ? 10.051 4.145 -11.893 1.00 97.81 219 GLY A N 1
ATOM 1738 C CA . GLY A 1 219 ? 8.762 4.664 -11.443 1.00 97.81 219 GLY A CA 1
ATOM 1739 C C . GLY A 1 219 ? 8.146 3.868 -10.303 1.00 97.81 219 GLY A C 1
ATOM 1740 O O . GLY A 1 219 ? 7.542 4.458 -9.406 1.00 97.81 219 GLY A O 1
ATOM 1741 N N . GLN A 1 220 ? 8.344 2.545 -10.283 1.00 97.69 220 GLN A N 1
ATOM 1742 C CA . GLN A 1 220 ? 7.969 1.714 -9.140 1.00 97.69 220 GLN A CA 1
ATOM 1743 C C . GLN A 1 220 ? 8.665 2.222 -7.882 1.00 97.69 220 GLN A C 1
ATOM 1745 O O . GLN A 1 220 ? 7.984 2.513 -6.901 1.00 97.69 220 GLN A O 1
ATOM 1750 N N . LEU A 1 221 ? 9.989 2.402 -7.911 1.00 97.75 221 LEU A N 1
ATOM 1751 C CA . LEU A 1 221 ? 10.734 2.896 -6.753 1.00 97.75 221 LEU A CA 1
ATOM 1752 C C . LEU A 1 221 ? 10.254 4.289 -6.314 1.00 97.75 221 LEU A C 1
ATOM 1754 O O . LEU A 1 221 ? 9.983 4.477 -5.132 1.00 97.75 221 LEU A O 1
ATOM 1758 N N . VAL A 1 222 ? 10.042 5.223 -7.251 1.00 98.31 222 VAL A N 1
ATOM 1759 C CA . VAL A 1 222 ? 9.483 6.558 -6.949 1.00 98.31 222 VAL A CA 1
ATOM 1760 C C . VAL A 1 222 ? 8.129 6.451 -6.239 1.00 98.31 222 VAL A C 1
ATOM 1762 O O . VAL A 1 222 ? 7.896 7.126 -5.236 1.00 98.31 222 VAL A O 1
ATOM 1765 N N . GLY A 1 223 ? 7.247 5.563 -6.700 1.00 98.06 223 GLY A N 1
ATOM 1766 C CA . GLY A 1 223 ? 5.970 5.310 -6.034 1.00 98.06 223 GLY A CA 1
ATOM 1767 C C . GLY A 1 223 ? 6.109 4.723 -4.628 1.00 98.06 223 GLY A C 1
ATOM 1768 O O . GLY A 1 223 ? 5.307 5.029 -3.749 1.00 98.06 223 GLY A O 1
ATOM 1769 N N . HIS A 1 224 ? 7.152 3.935 -4.368 1.00 98.00 224 HIS A N 1
ATOM 1770 C CA . HIS A 1 224 ? 7.438 3.451 -3.017 1.00 98.00 224 HIS A CA 1
ATOM 1771 C C . HIS A 1 224 ? 7.998 4.551 -2.118 1.00 98.00 224 HIS A C 1
ATOM 1773 O O . HIS A 1 224 ? 7.676 4.545 -0.936 1.00 98.00 224 HIS A O 1
ATOM 1779 N N . CYS A 1 225 ? 8.759 5.517 -2.647 1.00 98.19 225 CYS A N 1
ATOM 1780 C CA . CYS A 1 225 ? 9.168 6.702 -1.884 1.00 98.19 225 CYS A CA 1
ATOM 1781 C C . CYS A 1 225 ? 7.942 7.488 -1.407 1.00 98.19 225 CYS A C 1
ATOM 1783 O O . CYS A 1 225 ? 7.834 7.840 -0.231 1.00 98.19 225 CYS A O 1
ATOM 1785 N N . PHE A 1 226 ? 6.989 7.734 -2.311 1.00 97.81 226 PHE A N 1
ATOM 1786 C CA . PHE A 1 226 ? 5.743 8.414 -1.966 1.00 97.81 226 PHE A CA 1
ATOM 1787 C C . PHE A 1 226 ? 4.912 7.617 -0.965 1.00 97.81 226 PHE A C 1
ATOM 1789 O O . PHE A 1 226 ? 4.425 8.205 -0.002 1.00 97.81 226 PHE A O 1
ATOM 1796 N N . LEU A 1 227 ? 4.785 6.298 -1.136 1.00 97.12 227 LEU A N 1
ATOM 1797 C CA . LEU A 1 227 ? 4.001 5.502 -0.198 1.00 97.12 227 LEU A CA 1
ATOM 1798 C C . LEU A 1 227 ? 4.668 5.423 1.176 1.00 97.12 227 LEU A C 1
ATOM 1800 O O . LEU A 1 227 ? 3.990 5.624 2.173 1.00 97.12 227 LEU A O 1
ATOM 1804 N N . ALA A 1 228 ? 5.978 5.181 1.232 1.00 97.31 228 ALA A N 1
ATOM 1805 C CA . ALA A 1 228 ? 6.722 5.150 2.486 1.00 97.31 228 ALA A CA 1
ATOM 1806 C C . ALA A 1 228 ? 6.610 6.487 3.231 1.00 97.31 228 ALA A C 1
ATOM 1808 O O . ALA A 1 228 ? 6.435 6.503 4.448 1.00 97.31 228 ALA A O 1
ATOM 1809 N N . SER A 1 229 ? 6.646 7.604 2.497 1.00 96.62 229 SER A N 1
ATOM 1810 C CA . SER A 1 229 ? 6.388 8.931 3.063 1.00 96.62 229 SER A CA 1
ATOM 1811 C C . SER A 1 229 ? 4.954 9.045 3.591 1.00 96.62 229 SER A C 1
ATOM 1813 O O . SER A 1 229 ? 4.751 9.496 4.712 1.00 96.62 229 SER A O 1
ATOM 1815 N N . TYR A 1 230 ? 3.965 8.600 2.813 1.00 96.50 230 TYR A N 1
ATOM 1816 C CA . TYR A 1 230 ? 2.550 8.673 3.175 1.00 96.50 230 TYR A CA 1
ATOM 1817 C C . TYR A 1 230 ? 2.187 7.827 4.403 1.00 96.50 230 TYR A C 1
ATOM 1819 O O . TYR A 1 230 ? 1.476 8.330 5.261 1.00 96.50 230 TYR A O 1
ATOM 1827 N N . THR A 1 231 ? 2.658 6.578 4.506 1.00 95.44 231 THR A N 1
ATOM 1828 C CA . THR A 1 231 ? 2.266 5.659 5.593 1.00 95.44 231 THR A CA 1
ATOM 1829 C C . THR A 1 231 ? 3.078 5.854 6.868 1.00 95.44 231 THR A C 1
ATOM 1831 O O . THR A 1 231 ? 2.637 5.468 7.947 1.00 95.44 231 THR A O 1
ATOM 1834 N N . ALA A 1 232 ? 4.257 6.486 6.788 1.00 95.94 232 ALA A N 1
ATOM 1835 C CA . ALA A 1 232 ? 5.106 6.728 7.956 1.00 95.94 232 ALA A CA 1
ATOM 1836 C C . ALA A 1 232 ? 4.351 7.305 9.169 1.00 95.94 232 ALA A C 1
ATOM 1838 O O . ALA A 1 232 ? 4.589 6.829 10.278 1.00 95.94 232 ALA A O 1
ATOM 1839 N N . PRO A 1 233 ? 3.429 8.269 9.024 1.00 95.69 233 PRO A N 1
ATOM 1840 C CA . PRO A 1 233 ? 2.740 8.836 10.166 1.00 95.69 233 PRO A CA 1
ATOM 1841 C C . PRO A 1 233 ? 1.700 7.923 10.820 1.00 95.69 233 PRO A C 1
ATOM 1843 O O . PRO A 1 233 ? 1.426 8.116 11.992 1.00 95.69 233 PRO A O 1
ATOM 1846 N N . GLU A 1 234 ? 1.111 6.953 10.119 1.00 95.56 234 GLU A N 1
ATOM 1847 C CA . GLU A 1 234 ? -0.123 6.252 10.533 1.00 95.56 234 GLU A CA 1
ATOM 1848 C C . GLU A 1 234 ? -0.071 5.697 11.972 1.00 95.56 234 GLU A C 1
ATOM 1850 O O . GLU A 1 234 ? -1.003 5.901 12.759 1.00 95.56 234 GLU A O 1
ATOM 1855 N N . HIS A 1 235 ? 1.068 5.102 12.345 1.00 96.06 235 HIS A N 1
ATOM 1856 C CA . HIS A 1 235 ? 1.300 4.512 13.671 1.00 96.06 235 HIS A CA 1
ATOM 1857 C C . HIS A 1 235 ? 2.588 5.004 14.362 1.00 96.06 235 HIS A C 1
ATOM 1859 O O . HIS A 1 235 ? 2.689 4.970 15.588 1.00 96.06 235 HIS A O 1
ATOM 1865 N N . ASN A 1 236 ? 3.584 5.515 13.624 1.00 94.38 236 ASN A N 1
ATOM 1866 C CA . ASN A 1 236 ? 4.920 5.758 14.190 1.00 94.38 236 ASN A CA 1
ATOM 1867 C C . ASN A 1 236 ? 4.973 6.917 15.189 1.00 94.38 236 ASN A C 1
ATOM 1869 O O . ASN A 1 236 ? 4.740 8.070 14.833 1.00 94.38 236 ASN A O 1
ATOM 1873 N N . GLY A 1 237 ? 5.381 6.629 16.423 1.00 91.25 237 GLY A N 1
ATOM 1874 C CA . GLY A 1 237 ? 5.399 7.603 17.518 1.00 91.25 237 GLY A CA 1
ATOM 1875 C C . GLY A 1 237 ? 4.103 7.635 18.331 1.00 91.25 237 GLY A C 1
ATOM 1876 O O . GLY A 1 237 ? 3.933 8.535 19.148 1.00 91.25 237 GLY A O 1
ATOM 1877 N N . LEU A 1 238 ? 3.196 6.676 18.114 1.00 94.88 238 LEU A N 1
ATOM 1878 C CA . LEU A 1 238 ? 2.039 6.451 18.981 1.00 94.88 238 LEU A CA 1
ATOM 1879 C C . LEU A 1 238 ? 2.366 5.457 20.113 1.00 94.88 238 LEU A C 1
ATOM 1881 O O . LEU A 1 238 ? 3.380 4.761 20.054 1.00 94.88 238 LEU A O 1
ATOM 1885 N N . PRO A 1 239 ? 1.536 5.364 21.162 1.00 94.31 239 PRO A N 1
ATOM 1886 C CA . PRO A 1 239 ? 1.685 4.343 22.197 1.00 94.31 239 PRO A CA 1
ATOM 1887 C C . PRO A 1 239 ? 1.478 2.913 21.669 1.00 94.31 239 PRO A C 1
ATOM 1889 O O . PRO A 1 239 ? 0.716 2.692 20.728 1.00 94.31 239 PRO A O 1
ATOM 1892 N N . HIS A 1 240 ? 2.108 1.927 22.315 1.00 94.50 240 HIS A N 1
ATOM 1893 C CA . HIS A 1 240 ? 1.853 0.489 22.091 1.00 94.50 240 HIS A CA 1
ATOM 1894 C C . HIS A 1 240 ? 0.672 -0.053 22.922 1.00 94.50 240 HIS A C 1
ATOM 1896 O O . HIS A 1 240 ? 0.175 -1.159 22.694 1.00 94.50 240 HIS A O 1
ATOM 1902 N N . GLU A 1 241 ? 0.200 0.743 23.878 1.00 92.12 241 GLU A N 1
ATOM 1903 C CA . GLU A 1 241 ? -0.894 0.431 24.797 1.00 92.12 241 GLU A CA 1
ATOM 1904 C C . GLU A 1 241 ? -2.153 1.245 24.458 1.00 92.12 241 GLU A C 1
ATOM 1906 O O . GLU A 1 241 ? -2.137 2.100 23.575 1.00 92.12 241 GLU A O 1
ATOM 1911 N N . GLY A 1 242 ? -3.258 0.968 25.151 1.00 92.94 242 GLY A N 1
ATOM 1912 C CA . GLY A 1 242 ? -4.545 1.625 24.912 1.00 92.94 242 GLY A CA 1
ATOM 1913 C C . GLY A 1 242 ? -5.406 0.916 23.868 1.00 92.94 242 GLY A C 1
ATOM 1914 O O . GLY A 1 242 ? -5.168 -0.241 23.510 1.00 92.94 242 GLY A O 1
ATOM 1915 N N . ASN A 1 243 ? -6.455 1.598 23.414 1.00 94.31 243 ASN A N 1
ATOM 1916 C CA . ASN A 1 243 ? -7.341 1.089 22.371 1.00 94.31 243 ASN A CA 1
ATOM 1917 C C . ASN A 1 243 ? -6.835 1.490 20.975 1.00 94.31 243 ASN A C 1
ATOM 1919 O O . ASN A 1 243 ? -5.846 2.200 20.819 1.00 94.31 243 ASN A O 1
ATOM 1923 N N . ILE A 1 244 ? -7.528 1.040 19.932 1.00 95.81 244 ILE A N 1
ATOM 1924 C CA . ILE A 1 244 ? -7.095 1.247 18.547 1.00 95.81 244 ILE A CA 1
ATOM 1925 C C . ILE A 1 244 ? -6.955 2.725 18.133 1.00 95.81 244 ILE A C 1
ATOM 1927 O O . ILE A 1 244 ? -6.097 3.033 17.308 1.00 95.81 244 ILE A O 1
ATOM 1931 N N . LEU A 1 245 ? -7.741 3.637 18.723 1.00 96.50 245 LEU A N 1
ATOM 1932 C CA . LEU A 1 245 ? -7.652 5.079 18.467 1.00 96.50 245 LEU A CA 1
ATOM 1933 C C . LEU A 1 245 ? -6.457 5.729 19.175 1.00 96.50 245 LEU A C 1
ATOM 1935 O O . LEU A 1 245 ? -6.006 6.785 18.747 1.00 96.50 245 LEU A O 1
ATOM 1939 N N . ASP A 1 246 ? -5.929 5.111 20.236 1.00 96.62 246 ASP A N 1
ATOM 1940 C CA . ASP A 1 246 ? -4.662 5.531 20.844 1.00 96.62 246 ASP A CA 1
ATOM 1941 C C . ASP A 1 246 ? -3.477 5.095 19.965 1.00 96.62 246 ASP A C 1
ATOM 1943 O O . ASP A 1 246 ? -2.486 5.815 19.858 1.00 96.62 246 ASP A O 1
ATOM 1947 N N . LYS A 1 247 ? -3.601 3.948 19.286 1.00 96.69 247 LYS A N 1
ATOM 1948 C CA . LYS A 1 247 ? -2.536 3.312 18.487 1.00 96.69 247 LYS A CA 1
ATOM 1949 C C . LYS A 1 247 ? -2.528 3.691 17.002 1.00 96.69 247 LYS A C 1
ATOM 1951 O O . LYS A 1 247 ? -1.644 3.253 16.266 1.00 96.69 247 LYS A O 1
ATOM 1956 N N . THR A 1 248 ? -3.503 4.474 16.546 1.00 96.81 248 THR A N 1
ATOM 1957 C CA . THR A 1 248 ? -3.672 4.844 15.133 1.00 96.81 248 THR A CA 1
ATOM 1958 C C . THR A 1 248 ? -4.070 6.304 15.015 1.00 96.81 248 THR A C 1
ATOM 1960 O O . THR A 1 248 ? -4.898 6.771 15.792 1.00 96.81 248 THR A O 1
ATOM 1963 N N . ARG A 1 249 ? -3.545 7.022 14.018 1.00 96.62 249 ARG A N 1
ATOM 1964 C CA . ARG A 1 249 ? -3.952 8.407 13.734 1.00 96.62 249 ARG A CA 1
ATOM 1965 C C . ARG A 1 249 ? -4.536 8.572 12.341 1.00 96.62 249 ARG A C 1
ATOM 1967 O O . ARG A 1 249 ? -4.170 7.853 11.420 1.00 96.62 249 ARG A O 1
ATOM 1974 N N . SER A 1 250 ? -5.359 9.601 12.190 1.00 97.06 250 SER A N 1
ATOM 1975 C CA . SER A 1 250 ? -5.831 10.100 10.897 1.00 97.06 250 SER A CA 1
ATOM 1976 C C . SER A 1 250 ? -5.192 11.446 10.612 1.00 97.06 250 SER A C 1
ATOM 1978 O O . SER A 1 250 ? -5.058 12.271 11.514 1.00 97.06 250 SER A O 1
ATOM 1980 N N . ILE A 1 251 ? -4.806 11.690 9.359 1.00 95.50 251 ILE A N 1
ATOM 1981 C CA . ILE A 1 251 ? -4.113 12.927 8.986 1.00 95.50 251 ILE A CA 1
ATOM 1982 C C . ILE A 1 251 ? -4.978 13.777 8.063 1.00 95.50 251 ILE A C 1
ATOM 1984 O O . ILE A 1 251 ? -5.266 13.371 6.926 1.00 95.50 251 ILE A O 1
ATOM 1988 N N . PRO A 1 252 ? -5.341 15.006 8.482 1.00 94.31 252 PRO A N 1
ATOM 1989 C CA . PRO A 1 252 ? -6.011 15.960 7.618 1.00 94.31 252 PRO A CA 1
ATOM 1990 C C . PRO A 1 252 ? -5.254 16.137 6.303 1.00 94.31 252 PRO A C 1
ATOM 1992 O O . PRO A 1 252 ? -4.052 16.397 6.252 1.00 94.31 252 PRO A O 1
ATOM 1995 N N . SER A 1 253 ? -5.987 15.952 5.212 1.00 95.25 253 SER A N 1
ATOM 1996 C CA . SER A 1 253 ? -5.426 15.874 3.867 1.00 95.25 253 SER A CA 1
ATOM 1997 C C . SER A 1 253 ? -6.298 16.630 2.873 1.00 95.25 253 SER A C 1
ATOM 1999 O O . SER A 1 253 ? -7.514 16.767 3.055 1.00 95.25 253 SER A O 1
ATOM 2001 N N . SER A 1 254 ? -5.687 17.116 1.792 1.00 95.81 254 SER A N 1
ATOM 2002 C CA . SER A 1 254 ? -6.417 17.798 0.724 1.00 95.81 254 SER A CA 1
ATOM 2003 C C . SER A 1 254 ? -7.422 16.854 0.052 1.00 95.81 254 SER A C 1
ATOM 2005 O O . SER A 1 254 ? -7.286 15.627 0.090 1.00 95.81 254 SER A O 1
ATOM 2007 N N . ARG A 1 255 ? -8.432 17.417 -0.624 1.00 95.69 255 ARG A N 1
ATOM 2008 C CA . ARG A 1 255 ? -9.406 16.620 -1.396 1.00 95.69 255 ARG A CA 1
ATOM 2009 C C . ARG A 1 255 ? -8.725 15.746 -2.450 1.00 95.69 255 ARG A C 1
ATOM 2011 O O . ARG A 1 255 ? -9.196 14.647 -2.717 1.00 95.69 255 ARG A O 1
ATOM 2018 N N . PHE A 1 256 ? -7.619 16.228 -3.010 1.00 95.44 256 PHE A N 1
ATOM 2019 C CA . PHE A 1 256 ? -6.826 15.494 -3.984 1.00 95.44 256 PHE A CA 1
ATOM 2020 C C . PHE A 1 256 ? -6.165 14.251 -3.371 1.00 95.44 256 PHE A C 1
ATOM 2022 O O . PHE A 1 256 ? -6.328 13.159 -3.906 1.00 95.44 256 PHE A O 1
ATOM 2029 N N . VAL A 1 257 ? -5.513 14.378 -2.209 1.00 95.25 257 VAL A N 1
ATOM 2030 C CA . VAL A 1 257 ? -4.912 13.226 -1.509 1.00 95.25 257 VAL A CA 1
ATOM 2031 C C . VAL A 1 257 ? -5.988 12.235 -1.068 1.00 95.25 257 VAL A C 1
ATOM 2033 O O . VAL A 1 257 ? -5.838 11.041 -1.288 1.00 95.25 257 VAL A O 1
ATOM 2036 N N . LYS A 1 258 ? -7.123 12.709 -0.537 1.00 96.44 258 LYS A N 1
ATOM 2037 C CA . LYS A 1 258 ? -8.264 11.841 -0.188 1.00 96.44 258 LYS A CA 1
ATOM 2038 C C . LYS A 1 258 ? -8.842 11.108 -1.404 1.00 96.44 258 LYS A C 1
ATOM 2040 O O . LYS A 1 258 ? -9.300 9.974 -1.286 1.00 96.44 258 LYS A O 1
ATOM 2045 N N . LEU A 1 259 ? -8.834 11.730 -2.583 1.00 95.38 259 LEU A N 1
ATOM 2046 C CA . LEU A 1 259 ? -9.240 11.065 -3.820 1.00 95.38 259 LEU A CA 1
ATOM 2047 C C . LEU A 1 259 ? -8.23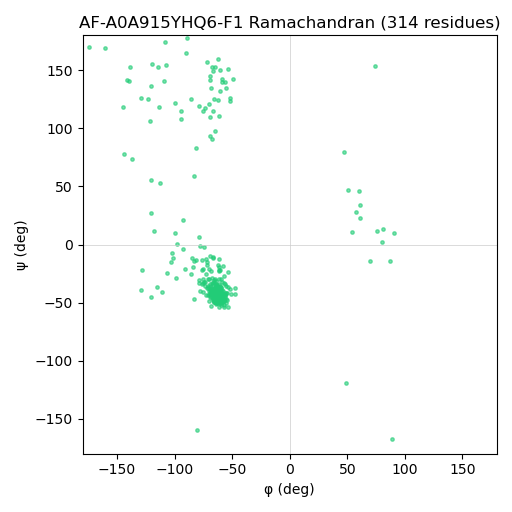4 9.972 -4.207 1.00 95.38 259 LEU A C 1
ATOM 2049 O O . LEU A 1 259 ? -8.647 8.829 -4.402 1.00 95.38 259 LEU A O 1
ATOM 2053 N N . LEU A 1 260 ? -6.946 10.329 -4.277 1.00 95.50 260 LEU A N 1
ATOM 2054 C CA . LEU A 1 260 ? -5.842 9.443 -4.659 1.00 95.50 260 LEU A CA 1
ATOM 2055 C C . LEU A 1 260 ? -5.746 8.232 -3.724 1.00 95.50 260 LEU A C 1
ATOM 2057 O O . LEU A 1 260 ? -5.661 7.095 -4.175 1.00 95.50 260 LEU A O 1
ATOM 2061 N N . MET A 1 261 ? -5.821 8.475 -2.422 1.00 97.19 261 MET A N 1
ATOM 2062 C CA . MET A 1 261 ? -5.616 7.472 -1.383 1.00 97.19 261 MET A CA 1
ATOM 2063 C C . MET A 1 261 ? -6.915 6.818 -0.934 1.00 97.19 261 MET A C 1
ATOM 2065 O O . MET A 1 261 ? -6.971 6.291 0.162 1.00 97.19 261 MET A O 1
ATOM 2069 N N . TRP A 1 262 ? -7.983 6.859 -1.740 1.00 97.31 262 TRP A N 1
ATOM 2070 C CA . TRP A 1 262 ? -9.238 6.178 -1.401 1.00 97.31 262 TRP A CA 1
ATOM 2071 C C . TRP A 1 262 ? -9.732 6.520 0.008 1.00 97.31 262 TRP A C 1
ATOM 2073 O O . TRP A 1 262 ? -10.075 5.641 0.772 1.00 97.31 262 TRP A O 1
ATOM 2083 N N . ASN A 1 263 ? -9.740 7.800 0.382 1.00 97.88 263 ASN A N 1
ATOM 2084 C CA . ASN A 1 263 ? -10.108 8.265 1.724 1.00 97.88 263 ASN A CA 1
ATOM 2085 C C . ASN A 1 263 ? -9.319 7.615 2.888 1.00 97.88 263 ASN A C 1
ATOM 2087 O O . ASN A 1 263 ? -9.642 7.893 4.035 1.00 97.88 263 ASN A O 1
ATOM 2091 N N . MET A 1 264 ? -8.239 6.874 2.633 1.00 96.62 264 MET A N 1
ATOM 2092 C CA . MET A 1 264 ? -7.367 6.312 3.666 1.00 96.62 264 MET A CA 1
ATOM 2093 C C . MET A 1 264 ? -6.666 7.325 4.577 1.00 96.62 264 MET A C 1
ATOM 2095 O O . MET A 1 264 ? -6.211 6.896 5.628 1.00 96.62 264 MET A O 1
ATOM 2099 N N . PRO A 1 265 ? -6.629 8.652 4.311 1.00 96.94 265 PRO A N 1
ATOM 2100 C CA . PRO A 1 265 ? -6.213 9.583 5.358 1.00 96.94 265 PRO A CA 1
ATOM 2101 C C . PRO A 1 265 ? -7.081 9.512 6.628 1.00 96.94 265 PRO A C 1
ATOM 2103 O O . PRO A 1 265 ? -6.644 9.967 7.681 1.00 96.94 265 PRO A O 1
ATOM 2106 N N . TYR A 1 266 ? -8.291 8.944 6.530 1.00 97.88 266 TYR A N 1
ATOM 2107 C CA . TYR A 1 266 ? -9.139 8.538 7.654 1.00 97.88 266 TYR A CA 1
ATOM 2108 C C . TYR A 1 266 ? -8.736 7.141 8.177 1.00 97.88 266 TYR A C 1
ATOM 2110 O O . TYR A 1 266 ? -9.513 6.182 8.130 1.00 97.88 266 TYR A O 1
ATOM 2118 N N . HIS A 1 267 ? -7.478 7.012 8.600 1.00 97.94 267 HIS A N 1
ATOM 2119 C CA . HIS A 1 267 ? -6.864 5.729 8.943 1.00 97.94 267 HIS A CA 1
ATOM 2120 C C . HIS A 1 267 ? -7.278 5.212 10.327 1.00 97.94 267 HIS A C 1
ATOM 2122 O O . HIS A 1 267 ? -7.589 4.034 10.475 1.00 97.94 267 HIS A O 1
ATOM 2128 N N . ALA A 1 268 ? -7.392 6.077 11.339 1.00 97.81 268 ALA A N 1
ATOM 2129 C CA . ALA A 1 268 ? -7.892 5.687 12.661 1.00 97.81 268 ALA A CA 1
ATOM 2130 C C . ALA A 1 268 ? -9.347 5.196 12.606 1.00 97.81 268 ALA A C 1
ATOM 2132 O O . ALA A 1 268 ? -9.699 4.213 13.258 1.00 97.81 268 ALA A O 1
ATOM 2133 N N . GLU A 1 269 ? -10.183 5.828 11.780 1.00 97.81 269 GLU A N 1
ATOM 2134 C CA . GLU A 1 269 ? -11.551 5.393 11.501 1.00 97.81 269 GLU A CA 1
ATOM 2135 C C . GLU A 1 269 ? -11.558 4.005 10.865 1.00 97.81 269 GLU A C 1
ATOM 2137 O O . GLU A 1 269 ? -12.316 3.130 11.288 1.00 97.81 269 GLU A O 1
ATOM 2142 N N . HIS A 1 270 ? -10.696 3.803 9.866 1.00 97.94 270 HIS A N 1
ATOM 2143 C CA . HIS A 1 270 ? -10.538 2.525 9.189 1.00 97.94 270 HIS A CA 1
ATOM 2144 C C . HIS A 1 270 ? -10.095 1.421 10.159 1.00 97.94 270 HIS A C 1
ATOM 2146 O O . HIS A 1 270 ? -10.667 0.336 10.163 1.00 97.94 270 HIS A O 1
ATOM 2152 N N . HIS A 1 271 ? -9.136 1.700 11.039 1.00 97.50 271 HIS A N 1
ATOM 2153 C CA . HIS A 1 271 ? -8.695 0.752 12.058 1.00 97.50 271 HIS A CA 1
ATOM 2154 C C . HIS A 1 271 ? -9.770 0.437 13.099 1.00 97.50 271 HIS A C 1
ATOM 2156 O O . HIS A 1 271 ? -9.912 -0.719 13.503 1.00 97.50 271 HIS A O 1
ATOM 2162 N N . ALA A 1 272 ? -10.553 1.435 13.511 1.00 96.81 272 ALA A N 1
ATOM 2163 C CA . ALA A 1 272 ? -11.653 1.236 14.444 1.00 96.81 272 ALA A CA 1
ATOM 2164 C C . ALA A 1 272 ? -12.802 0.421 13.830 1.00 96.81 272 ALA A C 1
ATOM 2166 O O . ALA A 1 272 ? -13.363 -0.446 14.502 1.00 96.81 272 ALA A O 1
ATOM 2167 N N . TYR A 1 273 ? -13.127 0.661 12.554 1.00 97.00 273 TYR A N 1
ATOM 2168 C CA . TYR A 1 273 ? -14.229 0.009 11.845 1.00 97.00 273 TYR A CA 1
ATOM 2169 C C . TYR A 1 273 ? -13.826 -0.407 10.417 1.00 97.00 273 TYR A C 1
ATOM 2171 O O . TYR A 1 273 ? -14.328 0.165 9.445 1.00 97.00 273 TYR A O 1
ATOM 2179 N N . PRO A 1 274 ? -13.007 -1.465 10.246 1.00 96.12 274 PRO A N 1
ATOM 2180 C CA . PRO A 1 274 ? -12.469 -1.864 8.934 1.00 96.12 274 PRO A CA 1
ATOM 2181 C C . PRO A 1 274 ? -13.532 -2.379 7.953 1.00 96.12 274 PRO A C 1
ATOM 2183 O O . PRO A 1 274 ? -13.271 -2.564 6.769 1.00 96.12 274 PRO A O 1
ATOM 2186 N N . SER A 1 275 ? -14.759 -2.615 8.427 1.00 95.69 275 SER A N 1
ATOM 2187 C CA . SER A 1 275 ? -15.910 -2.968 7.592 1.00 95.69 275 SER A CA 1
ATOM 2188 C C . SER A 1 275 ? -16.589 -1.762 6.933 1.00 95.69 275 SER A C 1
ATOM 2190 O O . SER A 1 275 ? -17.424 -1.951 6.041 1.00 95.69 275 SER A O 1
ATOM 2192 N N . VAL A 1 276 ? -16.270 -0.536 7.363 1.00 97.81 276 VAL A N 1
ATOM 2193 C CA . VAL A 1 276 ? -16.803 0.694 6.775 1.00 97.81 276 VAL A CA 1
ATOM 2194 C C . VAL A 1 276 ? -16.033 0.992 5.487 1.00 97.81 276 VAL A C 1
ATOM 2196 O O . VAL A 1 276 ? -14.821 1.185 5.530 1.00 97.81 276 VAL A O 1
ATOM 2199 N N . PRO A 1 277 ? -16.710 1.034 4.326 1.00 97.62 277 PRO A N 1
ATOM 2200 C CA . PRO A 1 277 ? -16.053 1.272 3.055 1.00 97.62 277 PRO A CA 1
ATOM 2201 C C . PRO A 1 277 ? -15.503 2.690 2.966 1.00 97.62 277 PRO A C 1
ATOM 2203 O O . PRO A 1 277 ? -16.086 3.642 3.495 1.00 97.62 277 PRO A O 1
ATOM 2206 N N . PHE A 1 278 ? -14.454 2.851 2.167 1.00 97.62 278 PHE A N 1
ATOM 2207 C CA . PHE A 1 278 ? -13.742 4.114 2.005 1.00 97.62 278 PHE A CA 1
ATOM 2208 C C . PHE A 1 278 ? -14.636 5.342 1.769 1.00 97.62 278 PHE A C 1
ATOM 2210 O O . PHE A 1 278 ? -14.360 6.448 2.236 1.00 97.62 278 PHE A O 1
ATOM 2217 N N . HIS A 1 279 ? -15.728 5.188 1.015 1.00 97.06 279 HIS A N 1
ATOM 2218 C CA . HIS A 1 279 ? -16.613 6.298 0.665 1.00 97.06 279 HIS A CA 1
ATOM 2219 C C . HIS A 1 279 ? -17.446 6.805 1.854 1.00 97.06 279 HIS A C 1
ATOM 2221 O O . HIS A 1 279 ? -18.004 7.895 1.766 1.00 97.06 279 HIS A O 1
ATOM 2227 N N . ALA A 1 280 ? -17.561 6.016 2.925 1.00 98.00 280 ALA A N 1
ATOM 2228 C CA . ALA A 1 280 ? -18.276 6.347 4.153 1.00 98.00 280 ALA A CA 1
ATOM 2229 C C . ALA A 1 280 ? -17.336 6.779 5.295 1.00 98.00 280 ALA A C 1
ATOM 2231 O O . ALA A 1 280 ? -17.814 7.370 6.259 1.00 98.00 280 ALA A O 1
ATOM 2232 N N . LEU A 1 281 ? -16.015 6.586 5.166 1.00 98.00 281 LEU A N 1
ATOM 2233 C CA . LEU A 1 281 ? -15.033 7.045 6.160 1.00 98.00 281 LEU A CA 1
ATOM 2234 C C . LEU A 1 281 ? -15.156 8.536 6.537 1.00 98.00 281 LEU A C 1
ATOM 2236 O O . LEU A 1 281 ? -15.048 8.831 7.721 1.00 98.00 281 LEU A O 1
ATOM 2240 N N . PRO A 1 282 ? -15.458 9.483 5.620 1.00 97.56 282 PRO A N 1
ATOM 2241 C CA . PRO A 1 282 ? -15.678 10.876 6.020 1.00 97.56 282 PRO A CA 1
ATOM 2242 C C . PRO A 1 282 ? -16.855 11.056 6.991 1.00 97.56 282 PRO A C 1
ATOM 2244 O O . PRO A 1 282 ? -16.775 11.868 7.901 1.00 97.56 282 PRO A O 1
ATOM 2247 N N . GLN A 1 283 ? -17.932 10.284 6.815 1.00 97.81 283 GLN A N 1
ATOM 2248 C CA . GLN A 1 283 ? -19.102 10.330 7.701 1.00 97.81 283 GLN A CA 1
ATOM 2249 C C . GLN A 1 283 ? -18.794 9.664 9.045 1.00 97.81 283 GLN A C 1
ATOM 2251 O O . GLN A 1 283 ? -19.261 10.119 10.083 1.00 97.81 283 GLN A O 1
ATOM 2256 N N . LEU A 1 284 ? -17.986 8.599 9.032 1.00 97.88 284 LEU A N 1
ATOM 2257 C CA . LEU A 1 284 ? -17.499 7.964 10.254 1.00 97.88 284 LEU A CA 1
ATOM 2258 C C . LEU A 1 284 ? -16.574 8.901 11.047 1.00 97.88 284 LEU A C 1
ATOM 2260 O O . LEU A 1 284 ? -16.701 8.973 12.262 1.00 97.88 284 LEU A O 1
ATOM 2264 N N . HIS A 1 285 ? -15.701 9.652 10.371 1.00 97.25 285 HIS A N 1
ATOM 2265 C CA . HIS A 1 285 ? -14.843 10.664 10.995 1.00 97.25 285 HIS A CA 1
ATOM 2266 C C . HIS A 1 285 ? -15.664 11.710 11.754 1.00 97.25 285 HIS A C 1
ATOM 2268 O O . HIS A 1 285 ? -15.400 11.978 12.923 1.00 97.25 285 HIS A O 1
ATOM 2274 N N . GLU A 1 286 ? -16.698 12.258 11.109 1.00 96.75 286 GLU A N 1
ATOM 2275 C CA . GLU A 1 286 ? -17.618 13.211 11.742 1.00 96.75 286 GLU A CA 1
ATOM 2276 C C . GLU A 1 286 ? -18.342 12.597 12.947 1.00 96.75 286 GLU A C 1
ATOM 2278 O O . GLU A 1 286 ? -18.513 13.267 13.961 1.00 96.75 286 GLU A O 1
ATOM 2283 N N . ALA A 1 287 ? -18.736 11.324 12.854 1.00 96.62 287 ALA A N 1
ATOM 2284 C CA . ALA A 1 287 ? -19.463 10.637 13.915 1.00 96.62 287 ALA A CA 1
ATOM 2285 C C . ALA A 1 287 ? -18.593 10.235 15.117 1.00 96.62 287 ALA A C 1
ATOM 2287 O O . ALA A 1 287 ? -19.117 10.155 16.221 1.00 96.62 287 ALA A O 1
ATOM 2288 N N . LEU A 1 288 ? -17.297 9.965 14.918 1.00 96.00 288 LEU A N 1
ATOM 2289 C CA . LEU A 1 288 ? -16.362 9.701 16.019 1.00 96.00 288 LEU A CA 1
ATOM 2290 C C . LEU A 1 288 ? -15.908 10.992 16.706 1.00 96.00 288 LEU A C 1
ATOM 2292 O O . LEU A 1 288 ? -15.668 10.983 17.912 1.00 96.00 288 LEU A O 1
ATOM 2296 N N . GLY A 1 289 ? -15.788 12.096 15.962 1.00 94.44 289 GLY A N 1
ATOM 2297 C CA . GLY A 1 289 ? -15.517 13.423 16.515 1.00 94.44 289 GLY A CA 1
ATOM 2298 C C . GLY A 1 289 ? -14.345 13.435 17.503 1.00 94.44 289 GLY A C 1
ATOM 2299 O O . GLY A 1 289 ? -13.214 13.092 17.157 1.00 94.44 289 GLY A O 1
ATOM 2300 N N . ASP A 1 290 ? -14.623 13.812 18.751 1.00 94.50 290 ASP A N 1
ATOM 2301 C CA . ASP A 1 290 ? -13.620 13.921 19.820 1.00 94.50 290 ASP A CA 1
ATOM 2302 C C . ASP A 1 290 ? -13.123 12.576 20.387 1.00 94.50 290 ASP A C 1
ATOM 2304 O O . ASP A 1 290 ? -12.225 12.561 21.231 1.00 94.50 290 ASP A O 1
ATOM 2308 N N . GLU A 1 291 ? -13.645 11.435 19.924 1.00 95.56 291 GLU A N 1
ATOM 2309 C CA . GLU A 1 291 ? -13.056 10.123 20.233 1.00 95.56 291 GLU A CA 1
ATOM 2310 C C . GLU A 1 291 ? -11.678 9.949 19.577 1.00 95.56 291 GLU A C 1
ATOM 2312 O O . GLU A 1 291 ? -10.823 9.244 20.122 1.00 95.56 291 GLU A O 1
ATOM 2317 N N . LEU A 1 292 ? -11.447 10.613 18.436 1.00 95.88 292 LEU A N 1
ATOM 2318 C CA . LEU A 1 292 ? -10.172 10.601 17.723 1.00 95.88 292 LEU A CA 1
ATOM 2319 C C . LEU A 1 292 ? -9.094 11.305 18.557 1.00 95.88 292 LEU A C 1
ATOM 2321 O O . LEU A 1 292 ? -9.153 12.510 18.814 1.00 95.88 292 LEU A O 1
ATOM 2325 N N . LYS A 1 293 ? -8.090 10.533 18.981 1.00 94.25 293 LYS A N 1
ATOM 2326 C CA . LYS A 1 293 ? -7.077 10.971 19.953 1.00 94.25 293 LYS A CA 1
ATOM 2327 C C . LYS A 1 293 ? -6.046 11.920 19.365 1.00 94.25 293 LYS A C 1
ATOM 2329 O O . LYS A 1 293 ? -5.656 12.892 20.010 1.00 94.25 293 LYS A O 1
ATOM 2334 N N . HIS A 1 294 ? -5.615 11.637 18.143 1.00 94.56 294 HIS A N 1
ATOM 2335 C CA . HIS A 1 294 ? -4.498 12.324 17.508 1.00 94.56 294 HIS A CA 1
ATOM 2336 C C . HIS A 1 294 ? -5.011 13.383 16.539 1.00 94.56 294 HIS A C 1
ATOM 2338 O O . HIS A 1 294 ? -5.772 13.086 15.619 1.00 94.56 294 HIS A O 1
ATOM 2344 N N . LYS A 1 295 ? -4.610 14.636 16.775 1.00 87.94 295 LYS A N 1
ATOM 2345 C CA . LYS A 1 295 ? -5.036 15.819 16.011 1.00 87.94 295 LYS A CA 1
ATOM 2346 C C . LYS A 1 295 ? -3.858 16.405 15.222 1.00 87.94 295 LYS A C 1
ATOM 2348 O O . LYS A 1 295 ? -3.532 17.585 15.356 1.00 87.94 295 LYS A O 1
ATOM 2353 N N . ASP A 1 296 ? -3.185 15.567 14.433 1.00 91.56 296 ASP A N 1
ATOM 2354 C CA . ASP A 1 296 ? -2.097 15.987 13.544 1.00 91.56 296 ASP A CA 1
ATOM 2355 C C . ASP A 1 296 ? -2.591 17.011 12.509 1.00 91.56 296 ASP A C 1
ATOM 2357 O O . ASP A 1 296 ? -3.749 17.005 12.094 1.00 91.56 296 ASP A O 1
ATOM 2361 N N . LYS A 1 297 ? -1.706 17.912 12.069 1.00 91.31 297 LYS A N 1
ATOM 2362 C CA . LYS A 1 297 ? -2.077 18.997 11.145 1.00 91.31 297 LYS A CA 1
ATOM 2363 C C . LYS A 1 297 ? -2.080 18.563 9.683 1.00 91.31 297 LYS A C 1
ATOM 2365 O O . LYS A 1 297 ? -2.984 18.928 8.938 1.00 91.31 297 LYS A O 1
ATOM 2370 N N . ASN A 1 298 ? -1.024 17.874 9.257 1.00 94.00 298 ASN A N 1
ATOM 2371 C CA . ASN A 1 298 ? -0.782 17.424 7.886 1.00 94.00 298 ASN A CA 1
ATOM 2372 C C . ASN A 1 298 ? 0.491 16.547 7.844 1.00 94.00 298 ASN A C 1
ATOM 2374 O O . ASN A 1 298 ? 1.250 16.491 8.811 1.00 94.00 298 ASN A O 1
ATOM 2378 N N . HIS A 1 299 ? 0.740 15.888 6.707 1.00 94.12 299 HIS A N 1
ATOM 2379 C CA . HIS A 1 299 ? 1.920 15.034 6.517 1.00 94.12 299 HIS A CA 1
ATOM 2380 C C . HIS A 1 299 ? 3.258 15.807 6.614 1.00 94.12 299 HIS A C 1
ATOM 2382 O O . HIS A 1 299 ? 4.151 15.331 7.315 1.00 94.12 299 HIS A O 1
ATOM 2388 N N . PRO A 1 300 ? 3.442 16.990 5.980 1.00 95.62 300 PRO A N 1
ATOM 2389 C CA . PRO A 1 300 ? 4.681 17.764 6.118 1.00 95.62 300 PRO A CA 1
ATOM 2390 C C . PRO A 1 300 ? 5.071 18.097 7.563 1.00 95.62 300 PRO A C 1
ATOM 2392 O O . PRO A 1 300 ? 6.241 17.962 7.916 1.00 95.62 300 PRO A O 1
ATOM 2395 N N . ASP A 1 301 ? 4.110 18.483 8.404 1.00 95.44 301 ASP A N 1
ATOM 2396 C CA . ASP A 1 301 ? 4.361 18.804 9.812 1.00 95.44 301 ASP A CA 1
ATOM 2397 C C . ASP A 1 301 ? 4.861 17.576 10.588 1.00 95.44 301 ASP A C 1
ATOM 2399 O O . ASP A 1 301 ? 5.802 17.698 11.377 1.00 95.44 301 ASP A O 1
ATOM 2403 N N . PHE A 1 302 ? 4.305 16.385 10.320 1.00 95.25 302 PHE A N 1
ATOM 2404 C CA . PHE A 1 302 ? 4.823 15.127 10.870 1.00 95.25 302 PHE A CA 1
ATOM 2405 C C . PHE A 1 302 ? 6.273 14.891 10.432 1.00 95.25 302 PHE A C 1
ATOM 2407 O O . PHE A 1 302 ? 7.149 14.676 11.270 1.00 95.25 302 PHE A O 1
ATOM 2414 N N . HIS A 1 303 ? 6.562 14.992 9.132 1.00 96.12 303 HIS A N 1
ATOM 2415 C CA . HIS A 1 303 ? 7.915 14.764 8.621 1.00 96.12 303 HIS A CA 1
ATOM 2416 C C . HIS A 1 303 ? 8.930 15.763 9.181 1.00 96.12 303 HIS A C 1
ATOM 2418 O O . HIS A 1 303 ? 10.063 15.383 9.482 1.00 96.12 303 HIS A O 1
ATOM 2424 N N . TRP A 1 304 ? 8.532 17.024 9.358 1.00 95.50 304 TRP A N 1
ATOM 2425 C CA . TRP A 1 304 ? 9.368 18.051 9.972 1.00 95.50 304 TRP A CA 1
ATOM 2426 C C . TRP A 1 304 ? 9.623 17.778 11.456 1.00 95.50 304 TRP A C 1
ATOM 2428 O O . TRP A 1 304 ? 10.746 17.948 11.935 1.00 95.50 304 TRP A O 1
ATOM 2438 N N . MET A 1 305 ? 8.603 17.328 12.189 1.00 94.56 305 MET A N 1
ATOM 2439 C CA . MET A 1 305 ? 8.742 16.909 13.581 1.00 94.56 305 MET A CA 1
ATOM 2440 C C . MET A 1 305 ? 9.747 15.758 13.713 1.00 94.56 305 MET A C 1
ATOM 2442 O O . MET A 1 305 ? 10.708 15.897 14.471 1.00 94.56 305 MET A O 1
ATOM 2446 N N . ILE A 1 306 ? 9.579 14.680 12.938 1.00 94.88 306 ILE A N 1
ATOM 2447 C CA . ILE A 1 306 ? 10.490 13.526 12.954 1.00 94.88 306 ILE A CA 1
ATOM 2448 C C . ILE A 1 306 ? 11.905 13.934 12.545 1.00 94.88 306 ILE A C 1
ATOM 2450 O O . ILE A 1 306 ? 12.876 13.546 13.195 1.00 94.88 306 ILE A O 1
ATOM 2454 N N . PHE A 1 307 ? 12.049 14.758 11.504 1.00 94.06 307 PHE A N 1
ATOM 2455 C CA . PHE A 1 307 ? 13.357 15.252 11.081 1.00 94.06 307 PHE A CA 1
ATOM 2456 C C . PHE A 1 307 ? 14.067 15.993 12.219 1.00 94.06 307 PHE A C 1
ATOM 2458 O O . PHE A 1 307 ? 15.211 15.669 12.525 1.00 94.06 307 PHE A O 1
ATOM 2465 N N . LYS A 1 308 ? 13.395 16.925 12.909 1.00 93.94 308 LYS A N 1
ATOM 2466 C CA . LYS A 1 308 ? 13.979 17.637 14.060 1.00 93.94 308 LYS A CA 1
ATOM 2467 C C . LYS A 1 308 ? 14.350 16.689 15.202 1.00 93.94 308 LYS A C 1
ATOM 2469 O O . LYS A 1 308 ? 15.463 16.783 15.710 1.00 93.94 308 LYS A O 1
ATOM 2474 N N . GLN A 1 309 ? 13.453 15.775 15.576 1.00 91.94 309 GLN A N 1
ATOM 2475 C CA . GLN A 1 309 ? 13.689 14.807 16.656 1.00 91.94 309 GLN A CA 1
ATOM 2476 C C . GLN A 1 309 ? 14.909 13.923 16.372 1.00 91.94 309 GLN A C 1
ATOM 2478 O O . GLN A 1 309 ? 15.735 13.701 17.253 1.00 91.94 309 GLN A O 1
ATOM 2483 N N . THR A 1 310 ? 15.058 13.470 15.126 1.00 90.56 310 THR A N 1
ATOM 2484 C CA . THR A 1 310 ? 16.133 12.555 14.715 1.00 90.56 310 THR A CA 1
ATOM 2485 C C . THR A 1 310 ? 17.469 13.236 14.402 1.00 90.56 310 THR A C 1
ATOM 2487 O O . THR A 1 310 ? 18.480 12.541 14.306 1.00 90.56 310 THR A O 1
ATOM 2490 N N . THR A 1 311 ? 17.505 14.566 14.243 1.00 88.12 311 THR A N 1
ATOM 2491 C CA . THR A 1 311 ? 18.722 15.325 13.875 1.00 88.12 311 THR A CA 1
ATOM 2492 C C . THR A 1 311 ? 19.257 16.215 14.989 1.00 88.12 311 THR A C 1
ATOM 2494 O O . THR A 1 311 ? 20.467 16.308 15.166 1.00 88.12 311 THR A O 1
ATOM 2497 N N . ILE A 1 312 ? 18.374 16.891 15.725 1.00 78.94 312 ILE A N 1
ATOM 2498 C CA . ILE A 1 312 ? 18.738 17.923 16.707 1.00 78.94 312 ILE A CA 1
ATOM 2499 C C . ILE A 1 312 ? 18.653 17.364 18.145 1.00 78.94 312 ILE A C 1
ATOM 2501 O O . ILE A 1 312 ? 19.100 18.021 19.084 1.00 78.94 312 ILE A O 1
ATOM 2505 N N . GLY A 1 313 ? 18.134 16.137 18.315 1.00 63.53 313 GLY A N 1
ATOM 2506 C CA . GLY A 1 313 ? 17.723 15.578 19.607 1.00 63.53 313 GLY A CA 1
ATOM 2507 C C . GLY A 1 313 ? 16.416 16.220 20.084 1.00 63.53 313 GLY A C 1
ATOM 2508 O O . GLY A 1 313 ? 16.101 17.349 19.692 1.00 63.53 313 GLY A O 1
ATOM 2509 N N . SER A 1 314 ? 15.615 15.522 20.900 1.00 57.41 314 SER A N 1
ATOM 2510 C CA . SER A 1 314 ? 14.476 16.180 21.548 1.00 57.41 314 SER A CA 1
ATOM 2511 C C . SER A 1 314 ? 15.026 17.299 22.435 1.00 57.41 314 SER A C 1
ATOM 2513 O O . SER A 1 314 ? 15.724 17.064 23.417 1.00 57.41 314 SER A O 1
ATOM 2515 N N . LYS A 1 315 ? 14.777 18.550 22.048 1.00 45.12 315 LYS A N 1
ATOM 2516 C CA . LYS A 1 315 ? 14.760 19.636 23.023 1.00 45.12 315 LYS A CA 1
ATOM 2517 C C . LYS A 1 315 ? 13.381 19.582 23.656 1.00 45.12 315 LYS A C 1
ATOM 2519 O O . LYS A 1 315 ? 12.467 20.233 23.153 1.00 45.12 315 LYS A O 1
ATOM 2524 N N . ASP A 1 316 ? 13.245 18.706 24.643 1.00 44.06 316 ASP A N 1
ATOM 2525 C CA . ASP A 1 316 ? 12.216 18.866 25.668 1.00 44.06 316 ASP A CA 1
ATOM 2526 C C . ASP A 1 316 ? 12.591 20.062 26.558 1.00 44.06 316 ASP A C 1
ATOM 2528 O O . ASP A 1 316 ? 13.800 20.216 26.864 1.00 44.06 316 ASP A O 1
#

pLDDT: mean 95.01, std 8.03, range [33.44, 98.81]

Mean predicted aligned error: 3.7 Å

InterPro domains:
  IPR005804 Fatty acid desaturase domain [PF00487] (52-294)

Organism: NCBI:txid2864201

Radius of gyration: 19.57 Å; Cα contacts (8 Å, |Δi|>4): 483; chains: 1; bounding box: 48×44×52 Å

Secondary structure (DSSP, 8-state):
--------SS--HHHHHHHT---HHHHHHHHHHHHHHHHHHHHHHHHTTTS-HHHHHHHHHHHHHHHHHHHHHHHHHHTT-S-SSHHHHHHHHHHHHHHHT--HHHHHHHHHHHHHSTT-TTT-TTTEETTEE---TTSSHHHHHHHHTSHHHHHHHHHHHHHHHTT--HHHHHHT-TT--GGGHHHHHHHHHHHHHHHHHHHHHHHHT-GGGHHHHHHHHHHHHHHHHHHTTTTTTS-SSS-HHHH-------HHHHHHTTTTT-HHHHHH-TTS-TTTHHHHHHHHGGG-------HHHHHHHHHHHHHH----

Sequence (316 aa):
MDTNFYKSPQLTHEQLSTLTKKRNNPALFRFIILYSLFLAASVGVILSWGGSWLAILISQSFFGMLICSLFACQHETVHNTAFKSIQWNKIAAFLTGMGYLYAPTMLRELHFTHHRHTHEPGLDPEISLGGKAIPSIVSNLPFYLSWLSGLPLFMFKLGMLTLGALGLPEPIRKNVYPFVQPEARKAIAIESLVILSVHILLVVLAVYYAPNIWGFYVGQLVGHCFLASYTAPEHNGLPHEGNILDKTRSIPSSRFVKLLMWNMPYHAEHHAYPSVPFHALPQLHEALGDELKHKDKNHPDFHWMIFKQTTIGSKD

Nearest PDB structures (foldseek):
  2nwx-assembly1_A  TM=1.345E-01  e=3.852E+00  Pyrococcus horikoshii

Foldseek 3Di:
DPLPFDDFPLDDPVNLVVLLDEDQPLLVVLLVVLLVQLVVLLVQLLVCQVHDPVSLVVSLLSNLLSLLLLVLSLLLLLLVRHHPDVVVSVVSNLSSCLLNLAQSLLCSLLVVQCLSQPLPALRRLVQYFQSGGDDQCLNADVSVVVLLQLVVVVVVSNVQLVCLLVLNPPVCCNRGVVSDDPVSSVSSNVSSVVSVVVVVVLVVCCVPPRVSSVSSVSSSSSSSSVNSLVCSVQAGPFDSDDHLLSRGAAFDDDPVCCSSSLCCSLVSLCSSPVSRRSVSSVVSCVSCPPVRDDDHHHSVVVVVVSVCCNPVNDPD